Protein AF-A0A7J7HV18-F1 (afdb_monomer)

Foldseek 3Di:
DDDDDDDDDDDDDDDDDDDDDDDDDPDPPVPPDDPVNCVVCPPDDQLRNLLVVVVVVCVVQDPDPLQALLQLLLVCLDLVNLVSLPSNLVVLVVDPPLLVVLLVCLQVLVSNSNLSSCQRPVVSNQFWDDDPDPPPPDPRDTHGSLVVLVVVLVVLVVVVVVCVVPPDPVVVVVSVVSNSSSVSSNVSNLCCVQLVVVSNVSSVPPDPPDDSVVSSVSSVVSSVVSPDDDDDSNNDPPPPDDDDD

Secondary structure (DSSP, 8-state):
---------------PPP----------TT----HHHHHHHTT--HHHHHHHHHHHHHHTT-S-TTS-HHHHHHHHTSHHHHHHHHHHHHHHHT-S-HHHHHHHHHHHT-HHHHHHHHHHSHHHHTSPEE---SS-SS--SEE-HHHHHHHHHHHHHHHHHHHTTS--HHHHHHHHHHHHHHHHHHHHHHHHHHHHHHHHHHHHSPPTT--HHHHHHHHHHHHHHTT--PPTTTT----------

Mean predicted aligned error: 13.4 Å

Radius of gyration: 25.62 Å; Cα contacts (8 Å, |Δi|>4): 160; chains: 1; bounding box: 62×95×57 Å

Sequence (245 aa):
MVALDDDESLISFMTSPPFTDGTAYGARTDITWDYHVYKAYKGLLPLELALAIMRTSLYMHFSSPEQSAFNLIVTLCDPDRSVELAIPKLLAWFSMDIEELAYHYAMEGKLIELVMLLIVAREDVLVPITFHGKDGAGLNGSTTIHECLKNQFVSLINEEISFMGEVKHGKFSQFHKKRKVMRLAMLLIEVFERAGNSIEEYLELQQLDVRRKQVEKDIALRLVEAGFNLKAGDLDFSSRDCIGM

Structure (mmCIF, N/CA/C/O backbone):
data_AF-A0A7J7HV18-F1
#
_entry.id   AF-A0A7J7HV18-F1
#
loop_
_atom_site.group_PDB
_atom_site.id
_atom_site.type_symbol
_atom_site.label_atom_id
_atom_site.label_alt_id
_atom_site.label_comp_id
_atom_site.label_asym_id
_atom_site.label_entity_id
_atom_site.label_seq_id
_atom_site.pdbx_PDB_ins_code
_atom_site.Cartn_x
_atom_site.Cartn_y
_atom_site.Cartn_z
_atom_site.occupancy
_atom_site.B_iso_or_equiv
_atom_site.auth_seq_id
_atom_site.auth_comp_id
_atom_site.auth_asym_id
_atom_site.auth_atom_id
_atom_site.pdbx_PDB_model_num
ATOM 1 N N . MET A 1 1 ? 4.641 80.522 31.709 1.00 35.75 1 MET A N 1
ATOM 2 C CA . MET A 1 1 ? 4.824 79.929 30.372 1.00 35.75 1 MET A CA 1
ATOM 3 C C . MET A 1 1 ? 5.553 78.611 30.590 1.00 35.75 1 MET A C 1
ATOM 5 O O . MET A 1 1 ? 6.694 78.669 31.012 1.00 35.75 1 MET A O 1
ATOM 9 N N . VAL A 1 2 ? 4.792 77.507 30.488 1.00 35.16 2 VAL A N 1
ATOM 10 C CA . VAL A 1 2 ? 5.154 76.087 30.227 1.00 35.16 2 VAL A CA 1
ATOM 11 C C . VAL A 1 2 ? 6.472 75.593 30.859 1.00 35.16 2 VAL A C 1
ATOM 13 O O . VAL A 1 2 ? 7.539 75.971 30.400 1.00 35.16 2 VAL A O 1
ATOM 16 N N . ALA A 1 3 ? 6.459 74.965 32.040 1.00 30.69 3 ALA A N 1
ATOM 17 C CA . ALA A 1 3 ? 6.102 73.568 32.376 1.00 30.69 3 ALA A CA 1
ATOM 18 C C . ALA A 1 3 ? 7.185 72.538 31.980 1.00 30.69 3 ALA A C 1
ATOM 20 O O . ALA A 1 3 ? 7.619 72.491 30.834 1.00 30.69 3 ALA A O 1
ATOM 21 N N . LEU A 1 4 ? 7.609 71.789 33.002 1.00 35.00 4 LEU A N 1
ATOM 22 C CA . LEU A 1 4 ? 8.669 70.781 33.071 1.00 35.00 4 LEU A CA 1
ATOM 23 C C . LEU A 1 4 ? 8.208 69.395 32.583 1.00 35.00 4 LEU A C 1
ATOM 25 O O . LEU A 1 4 ? 7.024 69.084 32.698 1.00 35.00 4 LEU A O 1
ATOM 29 N N . ASP A 1 5 ? 9.218 68.614 32.187 1.00 36.12 5 ASP A N 1
ATOM 30 C CA . ASP A 1 5 ? 9.411 67.159 32.330 1.00 36.12 5 ASP A CA 1
ATOM 31 C C . ASP A 1 5 ? 8.619 66.116 31.509 1.00 36.12 5 ASP A C 1
ATOM 33 O O . ASP A 1 5 ? 7.413 66.218 31.290 1.00 36.12 5 ASP A O 1
ATOM 37 N N . ASP A 1 6 ? 9.411 65.081 31.163 1.00 39.06 6 ASP A N 1
ATOM 38 C CA . ASP A 1 6 ? 9.109 63.666 30.870 1.00 39.06 6 ASP A CA 1
ATOM 39 C C . ASP A 1 6 ? 8.436 63.315 29.522 1.00 39.06 6 ASP A C 1
ATOM 41 O O . ASP A 1 6 ? 7.498 63.967 29.081 1.00 39.06 6 ASP A O 1
ATOM 45 N N . ASP A 1 7 ? 8.777 62.253 28.784 1.00 38.09 7 ASP A N 1
ATOM 46 C CA . ASP A 1 7 ? 9.874 61.272 28.772 1.00 38.09 7 ASP A CA 1
ATOM 47 C C . ASP A 1 7 ? 9.705 60.439 27.467 1.00 38.09 7 ASP A C 1
ATOM 49 O O . ASP A 1 7 ? 8.642 60.458 26.844 1.00 38.09 7 ASP A O 1
ATOM 53 N N . GLU A 1 8 ? 10.747 59.693 27.095 1.00 34.03 8 GLU A N 1
ATOM 54 C CA . GLU A 1 8 ? 10.784 58.526 26.192 1.00 34.03 8 GLU A CA 1
ATOM 55 C C . GLU A 1 8 ? 10.398 58.641 24.696 1.00 34.03 8 GLU A C 1
ATOM 57 O O . GLU A 1 8 ? 9.241 58.769 24.303 1.00 34.03 8 GLU A O 1
ATOM 62 N N . SER A 1 9 ? 11.380 58.371 23.818 1.00 35.94 9 SER A N 1
ATOM 63 C CA . SER A 1 9 ? 11.392 57.128 23.009 1.00 35.94 9 SER A CA 1
ATOM 64 C C . SER A 1 9 ? 12.451 57.148 21.881 1.00 35.94 9 SER A C 1
ATOM 66 O O . SER A 1 9 ? 12.238 57.704 20.806 1.00 35.94 9 SER A O 1
ATOM 68 N N . LEU A 1 10 ? 13.542 56.407 22.122 1.00 37.81 10 LEU A N 1
ATOM 69 C CA . LEU A 1 10 ? 14.232 55.494 21.184 1.00 37.81 10 LEU A CA 1
ATOM 70 C C . LEU A 1 10 ? 15.001 56.056 19.959 1.00 37.81 10 LEU A C 1
ATOM 72 O O . LEU A 1 10 ? 14.585 55.975 18.806 1.00 37.81 10 LEU A O 1
ATOM 76 N N . ILE A 1 11 ? 16.219 56.523 20.258 1.00 37.25 11 ILE A N 1
ATOM 77 C CA . ILE A 1 11 ? 17.544 56.097 19.726 1.00 37.25 11 ILE A CA 1
ATOM 78 C C . ILE A 1 11 ? 17.476 54.988 18.638 1.00 37.25 11 ILE A C 1
ATOM 80 O O . ILE A 1 11 ? 17.031 53.880 18.908 1.00 37.25 11 ILE A O 1
ATOM 84 N N . SER A 1 12 ? 17.773 55.274 17.363 1.00 30.75 12 SER A N 1
ATOM 85 C CA . SER A 1 12 ? 19.087 55.327 16.669 1.00 30.75 12 SER A CA 1
ATOM 86 C C . SER A 1 12 ? 19.633 53.994 16.105 1.00 30.75 12 SER A C 1
ATOM 88 O O . SER A 1 12 ? 20.077 53.125 16.844 1.00 30.75 12 SER A O 1
ATOM 90 N N . PHE A 1 13 ? 19.651 53.938 14.766 1.00 31.77 13 PHE A N 1
ATOM 91 C CA . PHE A 1 13 ? 20.724 53.520 13.843 1.00 31.77 13 PHE A CA 1
ATOM 92 C C . PHE A 1 13 ? 21.641 52.305 14.128 1.00 31.77 13 PHE A C 1
ATOM 94 O O . PHE A 1 13 ? 22.427 52.285 15.064 1.00 31.77 13 PHE A O 1
ATOM 101 N N . MET A 1 14 ? 21.670 51.440 13.098 1.00 37.28 14 MET A N 1
ATOM 102 C CA . MET A 1 14 ? 22.799 50.673 12.536 1.00 37.28 14 MET A CA 1
ATOM 103 C C . MET A 1 14 ? 23.474 49.588 13.380 1.00 37.28 14 MET A C 1
ATOM 105 O O . MET A 1 14 ? 24.162 49.859 14.351 1.00 37.28 14 MET A O 1
ATOM 109 N N . THR A 1 15 ? 23.466 48.365 12.845 1.00 30.72 15 THR A N 1
ATOM 110 C CA . THR A 1 15 ? 24.707 47.629 12.534 1.00 30.72 15 THR A CA 1
ATOM 111 C C . THR A 1 15 ? 24.394 46.455 11.601 1.00 30.72 15 THR A C 1
ATOM 113 O O . THR A 1 15 ? 23.748 45.482 11.974 1.00 30.72 15 THR A O 1
ATOM 116 N N . SER A 1 16 ? 24.847 46.561 10.353 1.00 35.47 16 SER A N 1
ATOM 117 C CA . SER A 1 16 ? 24.974 45.431 9.428 1.00 35.47 16 SER A CA 1
ATOM 118 C C . SER A 1 16 ? 26.175 44.575 9.850 1.00 35.47 16 SER A C 1
ATOM 120 O O . SER A 1 16 ? 27.210 45.159 10.183 1.00 35.47 16 SER A O 1
ATOM 122 N N . PRO A 1 17 ? 26.123 43.233 9.795 1.00 36.19 17 PRO A N 1
ATOM 123 C CA . PRO A 1 17 ? 27.326 42.424 9.939 1.00 36.19 17 PRO A CA 1
ATOM 124 C C . PRO A 1 17 ? 28.059 42.276 8.588 1.00 36.19 17 PRO A C 1
ATOM 126 O O . PRO A 1 17 ? 27.413 42.262 7.535 1.00 36.19 17 PRO A O 1
ATOM 129 N N . PRO A 1 18 ? 29.401 42.165 8.590 1.00 37.56 18 PRO A N 1
ATOM 130 C CA . PRO A 1 18 ? 30.193 42.006 7.377 1.00 37.56 18 PRO A CA 1
ATOM 131 C C . PRO A 1 18 ? 30.185 40.540 6.920 1.00 37.56 18 PRO A C 1
ATOM 133 O O . PRO A 1 18 ? 30.520 39.643 7.690 1.00 37.56 18 PRO A O 1
ATOM 136 N N . PHE A 1 19 ? 29.829 40.295 5.658 1.00 38.34 19 PHE A N 1
ATOM 137 C CA . PHE A 1 19 ? 30.041 39.001 5.006 1.00 38.34 19 PHE A CA 1
ATOM 138 C C . PHE A 1 19 ? 31.455 38.964 4.419 1.00 38.34 19 PHE A C 1
ATOM 140 O O . PHE A 1 19 ? 31.775 39.716 3.499 1.00 38.34 19 PHE A O 1
ATOM 147 N N . THR A 1 20 ? 32.305 38.103 4.975 1.00 38.75 20 THR A N 1
ATOM 148 C CA . THR A 1 20 ? 33.599 37.729 4.399 1.00 38.75 20 THR A CA 1
ATOM 149 C C . THR A 1 20 ? 33.422 36.632 3.353 1.00 38.75 20 THR A C 1
ATOM 151 O O . THR A 1 20 ? 32.690 35.667 3.563 1.00 38.75 20 THR A O 1
ATOM 154 N N . ASP A 1 21 ? 34.127 36.827 2.245 1.00 42.84 21 ASP A N 1
ATOM 155 C CA . ASP A 1 21 ? 34.264 35.981 1.061 1.00 42.84 21 ASP A CA 1
ATOM 156 C C . ASP A 1 21 ? 34.839 34.580 1.374 1.00 42.84 21 ASP A C 1
ATOM 158 O O . ASP A 1 21 ? 35.644 34.429 2.297 1.00 42.84 21 ASP A O 1
ATOM 162 N N . GLY A 1 22 ? 34.437 33.556 0.609 1.00 32.12 22 GLY A N 1
ATOM 163 C CA . GLY A 1 22 ? 34.841 32.163 0.850 1.00 32.12 22 GLY A CA 1
ATOM 164 C C . GLY A 1 22 ? 34.128 31.093 0.010 1.00 32.12 22 GLY A C 1
ATOM 165 O O . GLY A 1 22 ? 33.435 30.244 0.551 1.00 32.12 22 GLY A O 1
ATOM 166 N N . THR A 1 23 ? 34.314 31.154 -1.310 1.00 42.84 23 THR A N 1
ATOM 167 C CA . THR A 1 23 ? 34.272 30.065 -2.318 1.00 42.84 23 THR A CA 1
ATOM 168 C C . THR A 1 23 ? 33.179 28.974 -2.306 1.00 42.84 23 THR A C 1
ATOM 170 O O . THR A 1 23 ? 33.176 28.057 -1.494 1.00 42.84 23 THR A O 1
ATOM 173 N N . ALA A 1 24 ? 32.455 28.974 -3.436 1.00 45.59 24 ALA A N 1
ATOM 17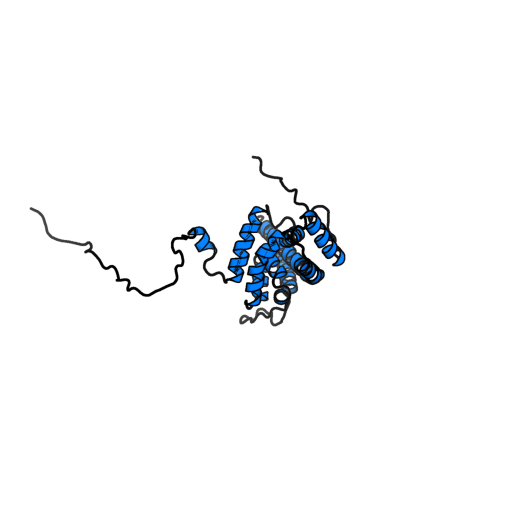4 C CA . ALA A 1 24 ? 32.133 27.825 -4.293 1.00 45.59 24 ALA A CA 1
ATOM 175 C C . ALA A 1 24 ? 31.108 26.795 -3.796 1.00 45.59 24 ALA A C 1
ATOM 177 O O . ALA A 1 24 ? 31.495 25.747 -3.318 1.00 45.59 24 ALA A O 1
ATOM 178 N N . TYR A 1 25 ? 29.821 27.045 -4.064 1.00 42.94 25 TYR A N 1
ATOM 179 C CA . TYR A 1 25 ? 28.949 26.180 -4.880 1.00 42.94 25 TYR A CA 1
ATOM 180 C C . TYR A 1 25 ? 27.779 27.044 -5.366 1.00 42.94 25 TYR A C 1
ATOM 182 O O . TYR A 1 25 ? 27.049 27.623 -4.566 1.00 42.94 25 TYR A O 1
ATOM 190 N N . GLY A 1 26 ? 27.627 27.182 -6.684 1.00 46.84 26 GLY A N 1
ATOM 191 C CA . GLY A 1 26 ? 26.539 27.935 -7.307 1.00 46.84 26 GLY A CA 1
ATOM 192 C C . GLY A 1 26 ? 25.202 27.212 -7.167 1.00 46.84 26 GLY A C 1
ATOM 193 O O . GLY A 1 26 ? 24.684 26.686 -8.146 1.00 46.84 26 GLY A O 1
ATOM 194 N N . ALA A 1 27 ? 24.646 27.166 -5.959 1.00 52.91 27 ALA A N 1
ATOM 195 C CA . ALA A 1 27 ? 23.237 26.875 -5.770 1.00 52.91 27 ALA A CA 1
ATOM 196 C C . ALA A 1 27 ? 22.467 28.180 -5.980 1.00 52.91 27 ALA A C 1
ATOM 198 O O . ALA A 1 27 ? 22.702 29.178 -5.299 1.00 52.91 27 ALA A O 1
ATOM 199 N N . ARG A 1 28 ? 21.564 28.175 -6.956 1.00 45.81 28 ARG A N 1
ATOM 200 C CA . ARG A 1 28 ? 20.592 29.243 -7.167 1.00 45.81 28 ARG A CA 1
ATOM 201 C C . ARG A 1 28 ? 19.749 29.410 -5.898 1.00 45.81 28 ARG A C 1
ATOM 203 O O . ARG A 1 28 ? 18.877 28.596 -5.613 1.00 45.81 28 ARG A O 1
ATOM 210 N N . THR A 1 29 ? 20.038 30.443 -5.111 1.00 50.59 29 THR A N 1
ATOM 211 C CA . THR A 1 29 ? 19.258 30.825 -3.922 1.00 50.59 29 THR A CA 1
ATOM 212 C C . THR A 1 29 ? 18.041 31.688 -4.278 1.00 50.59 29 THR A C 1
ATOM 214 O O . THR A 1 29 ? 17.302 32.100 -3.390 1.00 50.59 29 THR A O 1
ATOM 217 N N . ASP A 1 30 ? 17.805 31.938 -5.572 1.00 53.00 30 ASP A N 1
ATOM 218 C CA . ASP A 1 30 ? 16.655 32.672 -6.114 1.00 53.00 30 ASP A CA 1
ATOM 219 C C . ASP A 1 30 ? 15.381 31.813 -6.222 1.00 53.00 30 ASP A C 1
ATOM 221 O O . ASP A 1 30 ? 14.316 32.335 -6.549 1.00 53.00 30 ASP A O 1
ATOM 225 N N . ILE A 1 31 ? 15.451 30.514 -5.907 1.00 54.06 31 ILE A N 1
ATOM 226 C CA . ILE A 1 31 ? 14.270 29.650 -5.820 1.00 54.06 31 ILE A CA 1
ATOM 227 C C . ILE A 1 31 ? 13.598 29.884 -4.465 1.00 54.06 31 ILE A C 1
ATOM 229 O O . ILE A 1 31 ? 13.785 29.141 -3.500 1.00 54.06 31 ILE A O 1
ATOM 233 N N . THR A 1 32 ? 12.792 30.937 -4.385 1.00 46.97 32 THR A N 1
ATOM 234 C CA . THR A 1 32 ? 11.813 31.077 -3.311 1.00 46.97 32 THR A CA 1
ATOM 235 C C . THR A 1 32 ? 10.757 29.995 -3.499 1.00 46.97 32 THR A C 1
ATOM 237 O O . THR A 1 32 ? 9.842 30.144 -4.309 1.00 46.97 32 THR A O 1
ATOM 240 N N . TRP A 1 33 ? 10.889 28.887 -2.768 1.00 53.59 33 TRP A N 1
ATOM 241 C CA . TRP A 1 33 ? 9.754 28.005 -2.525 1.00 53.59 33 TRP A CA 1
ATOM 242 C C . TRP A 1 33 ? 8.627 28.855 -1.949 1.00 53.59 33 TRP A C 1
ATOM 244 O O . TRP A 1 33 ? 8.858 29.634 -1.020 1.00 53.59 33 TRP A O 1
ATOM 254 N N . ASP A 1 34 ? 7.425 28.725 -2.510 1.00 65.25 34 ASP A N 1
ATOM 255 C CA . ASP A 1 34 ? 6.232 29.317 -1.918 1.00 65.25 34 ASP A CA 1
ATOM 256 C C . AS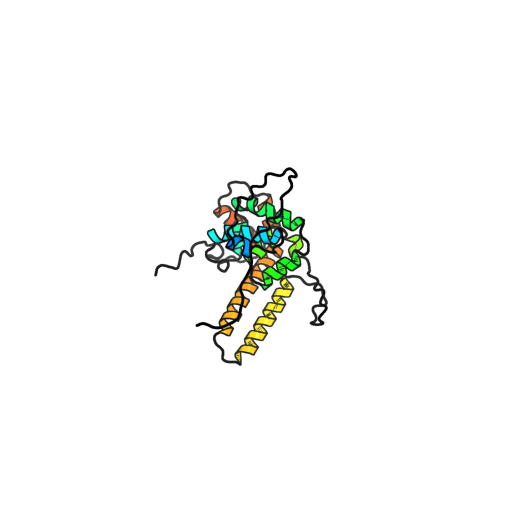P A 1 34 ? 6.225 28.975 -0.417 1.00 65.25 34 ASP A C 1
ATOM 258 O O . ASP A 1 34 ? 6.395 27.817 -0.022 1.00 65.25 34 ASP A O 1
ATOM 262 N N . TYR A 1 35 ? 6.092 29.996 0.429 1.00 56.44 35 TYR A N 1
ATOM 263 C CA . TYR A 1 35 ? 6.097 29.861 1.882 1.00 56.44 35 TYR A CA 1
ATOM 264 C C . TYR A 1 35 ? 5.084 28.808 2.367 1.00 56.44 35 TYR A C 1
ATOM 266 O O . TYR A 1 35 ? 5.337 28.103 3.349 1.00 56.44 35 TYR A O 1
ATOM 274 N N . HIS A 1 36 ? 3.966 28.644 1.653 1.00 57.25 36 HIS A N 1
ATOM 275 C CA . HIS A 1 36 ? 2.969 27.610 1.926 1.00 57.25 36 HIS A CA 1
ATOM 276 C C . HIS A 1 36 ? 3.491 26.197 1.646 1.00 57.25 36 HIS A C 1
ATOM 278 O O . HIS A 1 36 ? 3.236 25.284 2.434 1.00 57.25 36 HIS A O 1
ATOM 284 N N . VAL A 1 37 ? 4.276 26.029 0.582 1.00 60.88 37 VAL A N 1
ATOM 285 C CA . VAL A 1 37 ? 4.918 24.762 0.210 1.00 60.88 37 VAL A CA 1
ATOM 286 C C . VAL A 1 37 ? 6.036 24.425 1.200 1.00 60.88 37 VAL A C 1
ATOM 288 O O . VAL A 1 37 ? 6.094 23.310 1.711 1.00 60.88 37 VAL A O 1
ATOM 291 N N . TYR A 1 38 ? 6.857 25.407 1.579 1.00 59.47 38 TYR A N 1
ATOM 292 C CA . TYR A 1 38 ? 7.898 25.228 2.596 1.00 59.47 38 TYR A CA 1
ATOM 293 C C . TYR A 1 38 ? 7.321 24.832 3.966 1.00 59.47 38 TYR A C 1
ATOM 295 O O . TYR A 1 38 ? 7.841 23.933 4.627 1.00 59.47 38 TYR A O 1
ATOM 303 N N . LYS A 1 39 ? 6.214 25.454 4.397 1.00 66.44 39 LYS A N 1
ATOM 304 C CA . LYS A 1 39 ? 5.559 25.111 5.669 1.00 66.44 39 LYS A CA 1
ATOM 305 C C . LYS A 1 39 ? 4.985 23.690 5.670 1.00 66.44 39 LYS A C 1
ATOM 307 O O . LYS A 1 39 ? 5.033 23.042 6.709 1.00 66.44 39 LYS A O 1
ATOM 312 N N . ALA A 1 40 ? 4.462 23.215 4.538 1.00 65.88 40 ALA A N 1
ATOM 313 C CA . ALA A 1 40 ? 3.870 21.881 4.418 1.00 65.88 40 ALA A CA 1
ATOM 314 C C . ALA A 1 40 ? 4.899 20.738 4.517 1.00 65.88 40 ALA A C 1
ATOM 316 O O . ALA A 1 40 ? 4.529 19.622 4.872 1.00 65.88 40 ALA A O 1
ATOM 317 N N . TYR A 1 41 ? 6.172 21.023 4.231 1.00 74.56 41 TYR A N 1
ATOM 318 C CA . TYR A 1 41 ? 7.244 20.025 4.160 1.00 74.56 41 TYR A CA 1
ATOM 319 C C . TYR A 1 41 ? 8.314 20.167 5.249 1.00 74.56 41 TYR A C 1
ATOM 321 O O . TYR A 1 41 ? 9.233 19.352 5.338 1.00 74.56 41 TYR A O 1
ATOM 329 N N . LYS A 1 42 ? 8.212 21.193 6.100 1.00 75.00 42 LYS A N 1
ATOM 330 C CA . LYS A 1 42 ? 9.171 21.429 7.179 1.00 75.00 42 LYS A CA 1
ATOM 331 C C . LYS A 1 42 ? 9.142 20.281 8.196 1.00 75.00 42 LYS A C 1
ATOM 333 O O . LYS A 1 42 ? 8.121 20.054 8.836 1.00 75.00 42 LYS A O 1
ATOM 338 N N . GLY A 1 43 ? 10.297 19.650 8.410 1.00 79.00 43 GLY A N 1
ATOM 339 C CA . GLY A 1 43 ? 10.490 18.606 9.423 1.00 79.00 43 GLY A CA 1
ATOM 340 C C . GLY A 1 43 ? 10.242 17.176 8.939 1.00 79.00 43 GLY A C 1
ATOM 341 O O . GLY A 1 43 ? 10.434 16.263 9.731 1.00 79.00 43 GLY A O 1
ATOM 342 N N . LEU A 1 44 ? 9.860 16.983 7.671 1.00 84.69 44 LEU A N 1
ATOM 343 C CA . LEU A 1 44 ? 9.758 15.653 7.071 1.00 84.69 44 LEU A CA 1
ATOM 344 C C . LEU A 1 44 ? 11.143 15.070 6.791 1.00 84.69 44 LEU A C 1
ATOM 346 O O . LEU A 1 44 ? 12.043 15.781 6.326 1.00 84.69 44 LEU A O 1
ATOM 350 N N . LEU A 1 45 ? 11.292 13.766 7.013 1.00 89.88 45 LEU A N 1
ATOM 351 C CA . LEU A 1 45 ? 12.455 13.024 6.543 1.00 89.88 45 LEU A CA 1
ATOM 352 C C . LEU A 1 45 ? 12.461 12.947 5.004 1.00 89.88 45 LEU A C 1
ATOM 354 O O . LEU A 1 45 ? 11.412 13.099 4.371 1.00 89.88 45 LEU A O 1
ATOM 358 N N . PRO A 1 46 ? 13.623 12.688 4.371 1.00 91.81 46 PRO A N 1
ATOM 359 C CA . PRO A 1 46 ? 13.727 12.633 2.913 1.00 91.81 46 PRO A CA 1
ATOM 360 C C . PRO A 1 46 ? 12.698 11.708 2.248 1.00 91.81 46 PRO A C 1
ATOM 362 O O . PRO A 1 46 ? 12.098 12.090 1.243 1.00 91.81 46 PRO A O 1
ATOM 365 N N . LEU A 1 47 ? 12.455 10.525 2.824 1.00 94.25 47 LEU A N 1
ATOM 366 C CA . LEU A 1 47 ? 11.460 9.581 2.316 1.00 94.25 47 LEU A CA 1
ATOM 367 C C . LEU A 1 47 ? 10.039 10.149 2.403 1.00 94.25 47 LEU A C 1
ATOM 369 O O . LEU A 1 47 ? 9.325 10.173 1.404 1.00 94.25 47 LEU A O 1
ATOM 373 N N . GLU A 1 48 ? 9.640 10.663 3.567 1.00 93.06 48 GLU A N 1
ATOM 374 C CA . GLU A 1 48 ? 8.315 11.259 3.767 1.00 93.06 48 GLU A CA 1
ATOM 375 C C . GLU A 1 48 ? 8.074 12.445 2.825 1.00 93.06 48 GLU A C 1
ATOM 377 O O . GLU A 1 48 ? 6.980 12.607 2.283 1.00 93.06 48 GLU A O 1
ATOM 382 N N . LEU A 1 49 ? 9.110 13.256 2.584 1.00 91.12 49 LEU A N 1
ATOM 383 C CA . LEU A 1 49 ? 9.069 14.350 1.620 1.00 91.12 49 LEU A CA 1
ATOM 384 C C . LEU A 1 49 ? 8.835 13.833 0.196 1.00 91.12 49 LEU A C 1
ATOM 386 O O . LEU A 1 49 ? 7.970 14.356 -0.506 1.00 91.12 49 LEU A O 1
ATOM 390 N N . ALA A 1 50 ? 9.573 12.805 -0.229 1.00 92.50 50 ALA A N 1
ATOM 391 C CA . ALA A 1 50 ? 9.414 12.214 -1.555 1.00 92.50 50 ALA A CA 1
ATOM 392 C C . ALA A 1 50 ? 8.002 11.640 -1.754 1.00 92.50 50 ALA A C 1
ATOM 394 O O . ALA A 1 50 ? 7.362 11.913 -2.772 1.00 92.50 50 ALA A O 1
ATOM 395 N N . LEU A 1 51 ? 7.477 10.930 -0.751 1.00 92.81 51 LEU A N 1
ATOM 396 C CA . LEU A 1 51 ? 6.106 10.418 -0.749 1.00 92.81 51 LEU A CA 1
ATOM 397 C C . LEU A 1 51 ? 5.079 11.557 -0.813 1.00 92.81 51 LEU A C 1
ATOM 399 O O . LEU A 1 51 ? 4.120 11.488 -1.580 1.00 92.81 51 LEU A O 1
ATOM 403 N N . ALA A 1 52 ? 5.280 12.642 -0.064 1.00 89.88 52 ALA A N 1
ATOM 404 C CA . ALA A 1 52 ? 4.359 13.776 -0.058 1.00 89.88 52 ALA A CA 1
ATOM 405 C C . ALA A 1 52 ? 4.351 14.554 -1.391 1.00 89.88 52 ALA A C 1
ATOM 407 O O . ALA A 1 52 ? 3.287 15.000 -1.843 1.00 89.88 52 ALA A O 1
ATOM 408 N N . ILE A 1 53 ? 5.508 14.681 -2.050 1.00 87.31 53 ILE A N 1
ATOM 409 C CA . ILE A 1 53 ? 5.625 15.260 -3.397 1.00 87.31 53 ILE A CA 1
ATOM 410 C C . ILE A 1 53 ? 4.902 14.372 -4.414 1.00 87.31 53 ILE A C 1
ATOM 412 O O . ILE A 1 53 ? 4.062 14.870 -5.165 1.00 87.31 53 ILE A O 1
ATOM 416 N N . MET A 1 54 ? 5.155 13.061 -4.396 1.00 87.38 54 MET A N 1
ATOM 417 C CA . MET A 1 54 ? 4.498 12.109 -5.295 1.00 87.38 54 MET A CA 1
ATOM 418 C C . MET A 1 54 ? 2.981 12.083 -5.090 1.00 87.38 54 MET A C 1
ATOM 420 O O . MET A 1 54 ? 2.210 12.153 -6.040 1.00 87.38 54 MET A O 1
ATOM 424 N N . ARG A 1 55 ? 2.506 12.094 -3.846 1.00 87.19 55 ARG A N 1
ATOM 425 C CA . ARG A 1 55 ? 1.073 12.223 -3.558 1.00 87.19 55 ARG A CA 1
ATOM 426 C C . ARG A 1 55 ? 0.457 13.448 -4.243 1.00 87.19 55 ARG A C 1
ATOM 428 O O . ARG A 1 55 ? -0.669 13.383 -4.726 1.00 87.19 55 ARG A O 1
ATOM 435 N N . THR A 1 56 ? 1.182 14.564 -4.298 1.00 83.06 56 THR A N 1
ATOM 436 C CA . THR A 1 56 ? 0.711 15.789 -4.960 1.00 83.06 56 THR A CA 1
ATOM 437 C C . THR A 1 56 ? 0.585 15.607 -6.476 1.00 83.06 56 THR A C 1
ATOM 439 O O . THR A 1 56 ? -0.382 16.104 -7.054 1.00 83.06 56 THR A O 1
ATOM 442 N N . SER A 1 57 ? 1.487 14.852 -7.118 1.00 79.94 57 SER A N 1
ATOM 443 C CA . SER A 1 57 ? 1.339 14.500 -8.540 1.00 79.94 57 SER A CA 1
ATOM 444 C C . SER A 1 57 ? 0.137 13.576 -8.773 1.00 79.94 57 SER A C 1
ATOM 446 O O . SER A 1 57 ? -0.583 13.741 -9.756 1.00 79.94 57 SER A O 1
ATOM 448 N N . LEU A 1 58 ? -0.152 12.671 -7.833 1.00 77.94 58 LEU A N 1
ATOM 449 C CA . LEU A 1 58 ? -1.297 11.759 -7.902 1.00 77.94 58 LEU A CA 1
ATOM 450 C C . LEU A 1 58 ? -2.641 12.473 -7.698 1.00 77.94 58 LEU A C 1
ATOM 452 O O . LEU A 1 58 ? -3.606 12.140 -8.384 1.00 77.94 58 LEU A O 1
ATOM 456 N N . TYR A 1 59 ? -2.729 13.487 -6.830 1.00 71.25 59 TYR A N 1
ATOM 457 C CA . TYR A 1 59 ? -3.973 14.249 -6.622 1.00 71.25 59 TYR A CA 1
ATOM 458 C C . TYR A 1 59 ? -4.510 14.913 -7.895 1.00 71.25 59 TYR A C 1
ATOM 460 O O . TYR A 1 59 ? -5.720 15.077 -8.024 1.00 71.25 59 TYR A O 1
ATOM 468 N N . MET A 1 60 ? -3.651 15.233 -8.867 1.00 62.72 60 MET A N 1
ATOM 469 C CA . MET A 1 60 ? -4.096 15.740 -10.173 1.00 62.72 60 MET A CA 1
ATOM 470 C C . MET A 1 60 ? -4.898 14.703 -10.978 1.00 62.72 60 MET A C 1
ATOM 472 O O . MET A 1 60 ? -5.620 15.064 -11.905 1.00 62.72 60 MET A O 1
ATOM 476 N N . HIS A 1 61 ? -4.797 13.421 -10.617 1.00 59.97 61 HIS A N 1
ATOM 477 C CA . HIS A 1 61 ? -5.442 12.298 -11.296 1.00 59.97 61 HIS A CA 1
ATOM 478 C C . HIS A 1 61 ? -6.497 11.574 -10.443 1.00 59.97 61 HIS A C 1
ATOM 480 O O . HIS A 1 61 ? -7.239 10.754 -10.983 1.00 59.97 61 HIS A O 1
ATOM 486 N N . PHE A 1 62 ? -6.609 11.880 -9.144 1.00 59.94 62 PHE A N 1
ATOM 487 C CA . PHE A 1 62 ? -7.576 11.263 -8.230 1.00 59.94 62 PHE A CA 1
ATOM 488 C C . PHE A 1 62 ? -8.613 12.271 -7.723 1.00 59.94 62 PHE A C 1
ATOM 490 O O . PHE A 1 62 ? -8.275 13.209 -7.009 1.00 59.94 62 PHE A O 1
ATOM 497 N N . SER A 1 63 ? -9.901 12.024 -7.996 1.00 49.88 63 SER A N 1
ATOM 498 C CA . SER A 1 63 ? -10.996 12.780 -7.364 1.00 49.88 63 SER A CA 1
ATOM 499 C C . SER A 1 63 ? -11.263 12.346 -5.915 1.00 49.88 63 SER A C 1
ATOM 501 O O . SER A 1 63 ? -11.742 13.155 -5.125 1.00 49.88 63 SER A O 1
ATOM 503 N N . SER A 1 64 ? -10.938 11.101 -5.533 1.00 57.50 64 SER A N 1
ATOM 504 C CA . SER A 1 64 ? -10.883 10.659 -4.130 1.00 57.50 64 SER A CA 1
ATOM 505 C C . SER A 1 64 ? -10.202 9.282 -3.988 1.00 57.50 64 SER A C 1
ATOM 507 O O . SER A 1 64 ? -10.608 8.340 -4.672 1.00 57.50 64 SER A O 1
ATOM 509 N N . PRO A 1 65 ? -9.229 9.105 -3.070 1.00 52.88 65 PRO A N 1
ATOM 510 C CA . PRO A 1 65 ? -8.613 7.802 -2.780 1.00 52.88 65 PRO A CA 1
ATOM 511 C C . PRO A 1 65 ? -9.581 6.802 -2.121 1.00 52.88 65 PRO A C 1
ATOM 513 O O . PRO A 1 65 ? -9.273 5.620 -2.002 1.00 52.88 65 PRO A O 1
ATOM 516 N N . GLU A 1 66 ? -10.773 7.244 -1.710 1.00 53.56 66 GLU A N 1
ATOM 517 C CA . GLU A 1 66 ? -11.789 6.383 -1.099 1.00 53.56 66 GLU A CA 1
ATOM 518 C C . GLU A 1 66 ? -12.606 5.556 -2.106 1.00 53.56 66 GLU A C 1
ATOM 520 O O . GLU A 1 66 ? -13.511 4.826 -1.688 1.00 53.56 66 GLU A O 1
ATOM 525 N N . GLN A 1 67 ? -12.357 5.722 -3.410 1.00 60.06 67 GLN A N 1
ATOM 526 C CA . GLN A 1 67 ? -13.159 5.106 -4.469 1.00 60.06 67 GLN A CA 1
ATOM 527 C C . GLN A 1 67 ? -12.767 3.645 -4.730 1.00 60.06 67 GLN A C 1
ATOM 529 O O . GLN A 1 67 ? -13.660 2.821 -4.894 1.00 60.06 67 GLN A O 1
ATOM 534 N N . SER A 1 68 ? -11.473 3.297 -4.697 1.00 73.69 68 SER A N 1
ATOM 535 C CA . SER A 1 68 ? -11.018 1.897 -4.731 1.00 73.69 68 SER A CA 1
ATOM 536 C C . SER A 1 68 ? -9.529 1.751 -4.389 1.00 73.69 68 SER A C 1
ATOM 538 O O . SER A 1 68 ? -8.676 2.388 -5.008 1.00 73.69 68 SER A O 1
ATOM 540 N N . ALA A 1 69 ? -9.210 0.852 -3.450 1.00 81.12 69 ALA A N 1
ATOM 541 C CA . ALA A 1 69 ? -7.833 0.454 -3.134 1.00 81.12 69 ALA A CA 1
ATOM 542 C C . ALA A 1 69 ? -7.117 -0.174 -4.346 1.00 81.12 69 ALA A C 1
ATOM 544 O O . ALA A 1 69 ? -5.931 0.061 -4.561 1.00 81.12 69 ALA A O 1
ATOM 545 N N . PHE A 1 70 ? -7.848 -0.922 -5.176 1.00 85.50 70 PHE A N 1
ATOM 546 C CA . PHE A 1 70 ? -7.295 -1.567 -6.367 1.00 85.50 70 PHE A CA 1
ATOM 547 C C . PHE A 1 70 ? -6.945 -0.555 -7.458 1.00 85.50 70 PHE A C 1
ATOM 549 O O . PHE A 1 70 ? -5.899 -0.668 -8.092 1.00 85.50 70 PHE A O 1
ATOM 556 N N . ASN A 1 71 ? -7.771 0.479 -7.630 1.00 84.31 71 ASN A N 1
ATOM 557 C CA . ASN A 1 71 ? -7.485 1.557 -8.575 1.00 84.31 71 ASN A CA 1
ATOM 558 C C . ASN A 1 71 ? -6.195 2.315 -8.213 1.00 84.31 71 ASN A C 1
ATOM 560 O O . ASN A 1 71 ? -5.392 2.680 -9.076 1.00 84.31 71 ASN A O 1
ATOM 564 N N . LEU A 1 72 ? -5.981 2.530 -6.916 1.00 86.38 72 LEU A N 1
ATOM 565 C CA . LEU A 1 72 ? -4.774 3.169 -6.421 1.00 86.38 72 LEU A CA 1
ATOM 566 C C . LEU A 1 72 ? -3.518 2.347 -6.764 1.00 86.38 72 LEU A C 1
ATOM 568 O O . LEU A 1 72 ? -2.545 2.913 -7.258 1.00 86.38 72 LEU A O 1
ATOM 572 N N . ILE A 1 73 ? -3.576 1.022 -6.598 1.00 90.94 73 ILE A N 1
ATOM 573 C CA . ILE A 1 73 ? -2.495 0.106 -6.996 1.00 90.94 73 ILE A CA 1
ATOM 574 C C . ILE A 1 73 ? -2.247 0.190 -8.505 1.00 90.94 73 ILE A C 1
ATOM 576 O O . ILE A 1 73 ? -1.126 0.456 -8.922 1.00 90.94 73 ILE A O 1
ATOM 580 N N . VAL A 1 74 ? -3.292 0.046 -9.328 1.00 89.50 74 VAL A N 1
ATOM 581 C CA . VAL A 1 74 ? -3.174 0.121 -10.796 1.00 89.50 74 VAL A CA 1
ATOM 582 C C . VAL A 1 74 ? -2.520 1.422 -11.250 1.00 89.50 74 VAL A C 1
ATOM 584 O O . VAL A 1 74 ? -1.676 1.407 -12.139 1.00 89.50 74 VAL A O 1
ATOM 587 N N . THR A 1 75 ? -2.896 2.548 -10.643 1.00 87.62 75 THR A N 1
ATOM 588 C CA . THR A 1 75 ? -2.345 3.857 -11.010 1.00 87.62 75 THR A CA 1
ATOM 589 C C . THR A 1 75 ? -0.863 3.972 -10.679 1.00 87.62 75 THR A C 1
ATOM 591 O O . THR A 1 75 ? -0.122 4.576 -11.447 1.00 87.62 75 THR A O 1
ATOM 594 N N . LEU A 1 76 ? -0.422 3.406 -9.556 1.00 89.19 76 LEU A N 1
ATOM 595 C CA . LEU A 1 76 ? 0.994 3.390 -9.185 1.00 89.19 76 LEU A CA 1
ATOM 596 C C . LEU A 1 76 ? 1.802 2.389 -10.017 1.00 89.19 76 LEU A C 1
ATOM 598 O O . LEU A 1 76 ? 2.999 2.579 -10.196 1.00 89.19 76 LEU A O 1
ATOM 602 N N . CYS A 1 77 ? 1.143 1.372 -10.570 1.00 89.69 77 CYS A N 1
ATOM 603 C CA . CYS A 1 77 ? 1.724 0.423 -11.515 1.00 89.69 77 CYS A CA 1
ATOM 604 C C . CYS A 1 77 ? 1.721 0.911 -12.975 1.00 89.69 77 CYS A C 1
ATOM 606 O O . CYS A 1 77 ? 2.032 0.136 -13.879 1.00 89.69 77 CYS A O 1
ATOM 608 N N . ASP A 1 78 ? 1.349 2.162 -13.241 1.00 86.19 78 ASP A N 1
ATOM 609 C CA . ASP A 1 78 ? 1.430 2.761 -14.575 1.00 86.19 78 ASP A CA 1
ATOM 610 C C . ASP A 1 78 ? 2.915 2.997 -14.952 1.00 86.19 78 ASP A C 1
ATOM 612 O O . ASP A 1 78 ? 3.658 3.518 -14.113 1.00 86.19 78 ASP A O 1
ATOM 616 N N . PRO A 1 79 ? 3.384 2.629 -16.167 1.00 81.56 79 PRO A N 1
ATOM 617 C CA . PRO A 1 79 ? 4.790 2.783 -16.554 1.00 81.56 79 PRO A CA 1
ATOM 618 C C . PRO A 1 79 ? 5.337 4.195 -16.352 1.00 81.56 79 PRO A C 1
ATOM 620 O O . PRO A 1 79 ? 6.491 4.350 -15.949 1.00 81.56 79 PRO A O 1
ATOM 623 N N . ASP A 1 80 ? 4.507 5.221 -16.557 1.00 80.88 80 ASP A N 1
ATOM 624 C CA . ASP A 1 80 ? 4.896 6.622 -16.366 1.00 80.88 80 ASP A CA 1
ATOM 625 C C . ASP A 1 80 ? 5.280 6.924 -14.904 1.00 80.88 80 ASP A C 1
ATOM 627 O O . ASP A 1 80 ? 6.044 7.850 -14.629 1.00 80.88 80 ASP A O 1
ATOM 631 N N . ARG A 1 81 ? 4.795 6.119 -13.950 1.00 82.56 81 ARG A N 1
ATOM 632 C CA . ARG A 1 81 ? 5.076 6.248 -12.512 1.00 82.56 81 ARG A CA 1
ATOM 633 C C . ARG A 1 81 ? 6.295 5.465 -12.054 1.00 82.56 81 ARG A C 1
ATOM 635 O O . ARG A 1 81 ? 6.820 5.772 -10.988 1.00 82.56 81 ARG A O 1
ATOM 642 N N . SER A 1 82 ? 6.790 4.514 -12.846 1.00 80.12 82 SER A N 1
ATOM 643 C CA . SER A 1 82 ? 7.980 3.722 -12.495 1.00 80.12 82 SER A CA 1
ATOM 644 C C . SER A 1 82 ? 9.200 4.611 -12.208 1.00 80.12 82 SER A C 1
ATOM 646 O O . SER A 1 82 ? 9.894 4.427 -11.208 1.00 80.12 82 SER A O 1
ATOM 648 N N . VAL A 1 83 ? 9.407 5.647 -13.030 1.00 80.62 83 VAL A N 1
ATOM 649 C CA . VAL A 1 83 ? 10.481 6.637 -12.856 1.00 80.62 83 VAL A CA 1
ATOM 650 C C . VAL A 1 83 ? 10.253 7.483 -11.605 1.00 80.62 83 VAL A C 1
ATOM 652 O O . VAL A 1 83 ? 11.195 7.764 -10.866 1.00 80.62 83 VAL A O 1
ATOM 655 N N . GLU A 1 84 ? 9.005 7.868 -11.336 1.00 84.25 84 GLU A N 1
ATOM 656 C CA . GLU A 1 84 ? 8.662 8.650 -10.148 1.00 84.25 84 GLU A CA 1
ATOM 657 C C . GLU A 1 84 ? 8.879 7.837 -8.855 1.00 84.25 84 GLU A C 1
ATOM 659 O O . GLU A 1 84 ? 9.278 8.401 -7.837 1.00 84.25 84 GLU A O 1
ATOM 664 N N . LEU A 1 85 ? 8.668 6.513 -8.894 1.00 89.00 85 LEU A N 1
ATOM 665 C CA . LEU A 1 85 ? 8.850 5.600 -7.757 1.00 89.00 85 LEU A CA 1
ATOM 666 C C . LEU A 1 85 ? 10.323 5.290 -7.458 1.00 89.00 85 LEU A C 1
ATOM 668 O O . LEU A 1 85 ? 10.636 4.847 -6.352 1.00 89.00 85 LEU A O 1
ATOM 672 N N . ALA A 1 86 ? 11.240 5.565 -8.389 1.00 89.88 86 ALA A N 1
ATOM 673 C CA . ALA A 1 86 ? 12.663 5.282 -8.212 1.00 89.88 86 ALA A CA 1
ATOM 674 C C . ALA A 1 86 ? 13.277 6.051 -7.028 1.00 89.88 86 ALA A C 1
ATOM 676 O O . ALA A 1 86 ? 14.085 5.494 -6.284 1.00 89.88 86 ALA A O 1
ATOM 677 N N . ILE A 1 87 ? 12.879 7.314 -6.824 1.00 91.56 87 ILE A N 1
ATOM 678 C CA . ILE A 1 87 ? 13.390 8.137 -5.717 1.00 91.56 87 ILE A CA 1
ATOM 679 C C . ILE A 1 87 ? 12.874 7.621 -4.363 1.00 91.56 87 ILE A C 1
ATOM 681 O O . ILE A 1 87 ? 13.712 7.337 -3.506 1.00 91.56 87 ILE A O 1
ATOM 685 N N . PRO A 1 88 ? 11.554 7.440 -4.139 1.00 93.69 88 PRO A N 1
ATOM 686 C CA . PRO A 1 88 ? 11.059 6.810 -2.917 1.00 93.69 88 PRO A CA 1
ATOM 687 C C . PRO A 1 88 ? 11.660 5.424 -2.659 1.00 93.69 88 PRO A C 1
ATOM 689 O O . PRO A 1 88 ? 12.019 5.151 -1.520 1.00 93.69 88 PRO A O 1
ATOM 692 N N . LYS A 1 89 ? 11.844 4.583 -3.689 1.00 94.12 89 LYS A N 1
ATOM 693 C CA . LYS A 1 89 ? 12.480 3.259 -3.548 1.00 94.12 89 LYS A CA 1
ATOM 694 C C . LYS A 1 89 ? 13.916 3.359 -3.049 1.00 94.12 89 LYS A C 1
ATOM 696 O O . LYS A 1 89 ? 14.282 2.681 -2.094 1.00 94.12 89 LYS A O 1
ATOM 701 N N . LEU A 1 90 ? 14.714 4.252 -3.636 1.00 94.81 90 LEU A N 1
ATOM 702 C CA . LEU A 1 90 ? 16.081 4.494 -3.179 1.00 94.81 90 LEU A CA 1
ATOM 703 C C . LEU A 1 90 ? 16.112 5.009 -1.735 1.00 94.81 90 LEU A C 1
ATOM 705 O O . LEU A 1 90 ? 16.913 4.544 -0.934 1.00 94.81 90 LEU A O 1
ATOM 709 N N . LEU A 1 91 ? 15.252 5.971 -1.399 1.00 95.56 91 LEU A N 1
ATOM 710 C CA . LEU A 1 91 ? 15.213 6.563 -0.062 1.00 95.56 91 LEU A CA 1
ATOM 711 C C . LEU A 1 91 ? 14.733 5.573 0.998 1.00 95.56 91 LEU A C 1
ATOM 713 O O . LEU A 1 91 ? 15.265 5.587 2.106 1.00 95.56 91 LEU A O 1
ATOM 717 N N . ALA A 1 92 ? 13.769 4.715 0.666 1.00 94.69 92 ALA A N 1
ATOM 718 C CA . ALA A 1 92 ? 13.286 3.689 1.575 1.00 94.69 92 ALA A CA 1
ATOM 719 C C . ALA A 1 92 ? 14.394 2.695 1.932 1.00 94.69 92 ALA A C 1
ATOM 721 O O . ALA A 1 92 ? 14.570 2.394 3.105 1.00 94.69 92 ALA A O 1
ATOM 722 N N . TRP A 1 93 ? 15.230 2.320 0.960 1.00 93.12 93 TRP A N 1
ATOM 723 C CA . TRP A 1 93 ? 16.376 1.437 1.191 1.00 93.12 93 TRP A CA 1
ATOM 724 C C . TRP A 1 93 ? 17.399 1.992 2.205 1.00 93.12 93 TRP A C 1
ATOM 726 O O . TRP A 1 93 ? 18.094 1.230 2.871 1.00 93.12 93 TRP A O 1
ATOM 736 N N . PHE A 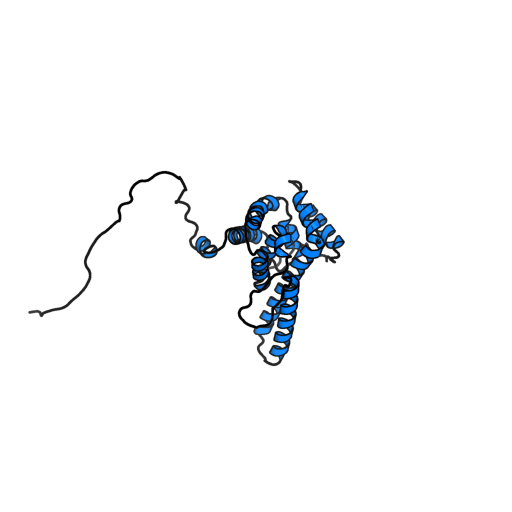1 94 ? 17.498 3.318 2.348 1.00 90.94 94 PHE A N 1
ATOM 737 C CA . PHE A 1 94 ? 18.391 3.969 3.321 1.00 90.94 94 PHE A CA 1
ATOM 738 C C . PHE A 1 94 ? 17.684 4.461 4.587 1.00 90.94 94 PHE A C 1
ATOM 740 O O . PHE A 1 94 ? 18.326 5.071 5.445 1.00 90.94 94 PHE A O 1
ATOM 747 N N . SER A 1 95 ? 16.377 4.249 4.699 1.00 91.50 95 SER A N 1
ATOM 748 C CA . SER A 1 95 ? 15.600 4.682 5.855 1.00 91.50 95 SER A CA 1
ATOM 749 C C . SER A 1 95 ? 15.541 3.570 6.899 1.00 91.50 95 SER A C 1
ATOM 751 O O . SER A 1 95 ? 15.569 2.389 6.570 1.00 91.50 95 SER A O 1
ATOM 753 N N . MET A 1 96 ? 15.473 3.962 8.168 1.00 88.44 96 MET A N 1
ATOM 754 C CA . MET A 1 96 ? 15.193 3.047 9.276 1.00 88.44 96 MET A CA 1
ATOM 755 C C . MET A 1 96 ? 13.707 3.138 9.638 1.00 88.44 96 MET A C 1
ATOM 757 O O . MET A 1 96 ? 13.050 4.116 9.272 1.00 88.44 96 MET A O 1
ATOM 761 N N . ASP A 1 97 ? 13.201 2.129 10.345 1.00 89.81 97 ASP A N 1
ATOM 762 C CA . ASP A 1 97 ? 11.862 2.116 10.948 1.00 89.81 97 ASP A CA 1
ATOM 763 C C . ASP A 1 97 ? 10.714 2.301 9.922 1.00 89.81 97 ASP A C 1
ATOM 765 O O . ASP A 1 97 ? 9.707 2.977 10.168 1.00 89.81 97 ASP A O 1
ATOM 769 N N . ILE A 1 98 ? 10.863 1.706 8.730 1.00 94.31 98 ILE A N 1
ATOM 770 C CA . ILE A 1 98 ? 9.871 1.754 7.640 1.00 94.31 98 ILE A CA 1
ATOM 771 C C . ILE A 1 98 ? 8.525 1.164 8.080 1.00 94.31 98 ILE A C 1
ATOM 773 O O . ILE A 1 98 ? 7.464 1.679 7.713 1.00 94.31 98 ILE A O 1
ATOM 777 N N . GLU A 1 99 ? 8.554 0.107 8.881 1.00 94.06 99 GLU A N 1
ATOM 778 C CA . GLU A 1 99 ? 7.390 -0.548 9.460 1.00 94.06 99 GLU A CA 1
ATOM 779 C C . GLU A 1 99 ? 6.624 0.373 10.418 1.00 94.06 99 GLU A C 1
ATOM 781 O O . GLU A 1 99 ? 5.390 0.410 10.391 1.00 94.06 99 GLU A O 1
ATOM 786 N N . GLU A 1 100 ? 7.332 1.177 11.219 1.00 92.19 100 GLU A N 1
ATOM 787 C CA . GLU A 1 100 ? 6.725 2.149 12.131 1.00 92.19 100 GLU A CA 1
ATOM 788 C C . GLU A 1 100 ? 6.098 3.301 11.338 1.00 92.19 100 GLU A C 1
ATOM 790 O O . GLU A 1 100 ? 4.946 3.681 11.579 1.00 92.19 100 GLU A O 1
ATOM 795 N N . LEU A 1 101 ? 6.798 3.798 10.314 1.00 94.38 101 LEU A N 1
ATOM 796 C CA . LEU A 1 101 ? 6.266 4.813 9.408 1.00 94.38 101 LEU A CA 1
ATOM 797 C C . LEU A 1 101 ? 4.999 4.325 8.685 1.00 94.38 101 LEU A C 1
ATOM 799 O O . LEU A 1 101 ? 3.990 5.038 8.628 1.00 94.38 101 LEU A O 1
ATOM 803 N N . ALA A 1 102 ? 5.013 3.096 8.169 1.00 96.06 102 ALA A N 1
ATOM 804 C CA . ALA A 1 102 ? 3.857 2.490 7.518 1.00 96.06 102 ALA A CA 1
ATOM 805 C C . ALA A 1 102 ? 2.689 2.286 8.494 1.00 96.06 102 ALA A C 1
ATOM 807 O O . ALA A 1 102 ? 1.537 2.564 8.144 1.00 96.06 102 ALA A O 1
ATOM 808 N N . TYR A 1 103 ? 2.966 1.876 9.736 1.00 94.81 103 TYR A N 1
ATOM 809 C CA . TYR A 1 103 ? 1.960 1.806 10.794 1.00 94.81 103 TYR A CA 1
ATOM 810 C C . TYR A 1 103 ? 1.312 3.170 11.052 1.00 94.81 103 TYR A C 1
ATOM 812 O O . TYR A 1 103 ? 0.081 3.264 11.098 1.00 94.81 103 TYR A O 1
ATOM 820 N N . HIS A 1 104 ? 2.104 4.240 11.151 1.00 94.06 104 HIS A N 1
ATOM 821 C CA . HIS A 1 104 ? 1.578 5.593 11.312 1.00 94.06 104 HIS A CA 1
ATOM 822 C C . HIS A 1 104 ? 0.687 6.006 10.140 1.00 94.06 104 HIS A C 1
ATOM 824 O O . HIS A 1 104 ? -0.427 6.488 10.362 1.00 94.06 104 HIS A O 1
ATOM 830 N N . TYR A 1 105 ? 1.101 5.751 8.899 1.00 95.38 105 TYR A N 1
ATOM 831 C CA . TYR A 1 105 ? 0.269 6.042 7.730 1.00 95.38 105 TYR A CA 1
ATOM 832 C C . TYR A 1 105 ? -1.036 5.244 7.716 1.00 95.38 105 TYR A C 1
ATOM 834 O O . TYR A 1 105 ? -2.094 5.809 7.423 1.00 95.38 105 TYR A O 1
ATOM 842 N N . ALA A 1 106 ? -1.003 3.968 8.099 1.00 94.00 106 ALA A N 1
ATOM 843 C CA . ALA A 1 106 ? -2.204 3.148 8.210 1.00 94.00 106 ALA A CA 1
ATOM 844 C C . ALA A 1 106 ? -3.168 3.664 9.294 1.00 94.00 106 ALA A C 1
ATOM 846 O O . ALA A 1 106 ? -4.376 3.749 9.059 1.00 94.00 106 ALA A O 1
ATOM 847 N N . MET A 1 107 ? -2.645 4.057 10.458 1.00 91.31 107 MET A N 1
ATOM 848 C CA . MET A 1 107 ? -3.437 4.567 11.581 1.00 91.31 107 MET A CA 1
ATOM 849 C C . MET A 1 107 ? -4.029 5.957 11.325 1.00 91.31 107 MET A C 1
ATOM 851 O O . MET A 1 107 ? -5.159 6.231 11.738 1.00 91.31 107 MET A O 1
ATOM 855 N N . GLU A 1 108 ? -3.294 6.825 10.630 1.00 91.38 108 GLU A N 1
ATOM 856 C CA . GLU A 1 108 ? -3.747 8.165 10.243 1.00 91.38 108 GLU A CA 1
ATOM 857 C C . GLU A 1 108 ? -4.667 8.157 9.017 1.00 91.38 108 GLU A C 1
ATOM 859 O O . GLU A 1 108 ? -5.328 9.157 8.733 1.00 91.38 108 GLU A O 1
ATOM 864 N N . GLY A 1 109 ? -4.738 7.039 8.290 1.00 88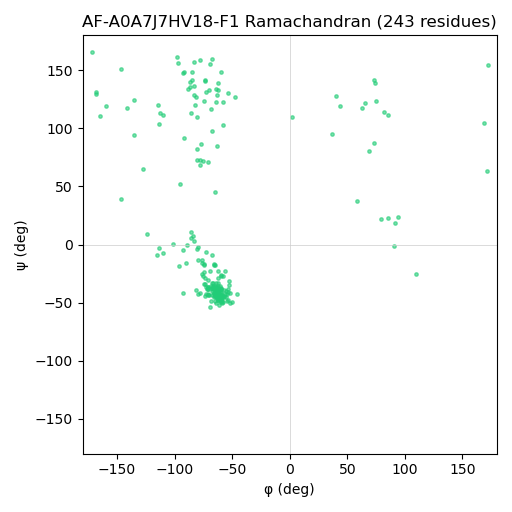.94 109 GLY A N 1
ATOM 865 C CA . GLY A 1 109 ? -5.532 6.942 7.071 1.00 88.94 109 GLY A CA 1
ATOM 866 C C . GLY A 1 109 ? -4.876 7.557 5.838 1.00 88.94 109 GLY A C 1
ATOM 867 O O . GLY A 1 109 ? -5.571 7.890 4.876 1.00 88.94 109 GLY A O 1
ATOM 868 N N . LYS A 1 110 ? -3.550 7.705 5.845 1.00 91.69 110 LYS A N 1
ATOM 869 C CA . LYS A 1 110 ? -2.737 8.159 4.710 1.00 91.69 110 LYS A CA 1
ATOM 870 C C . LYS A 1 110 ? -2.547 7.016 3.709 1.00 91.69 110 LYS A C 1
ATOM 872 O O . LYS A 1 110 ? -1.473 6.440 3.577 1.00 91.69 110 LYS A O 1
ATOM 877 N N . LEU A 1 111 ? -3.640 6.637 3.043 1.00 91.25 111 LEU A N 1
ATOM 878 C CA . LEU A 1 111 ? -3.697 5.440 2.193 1.00 91.25 111 LEU A CA 1
ATOM 879 C C . LEU A 1 111 ? -2.770 5.520 0.974 1.00 91.25 111 LEU A C 1
ATOM 881 O O . LEU A 1 111 ? -2.250 4.490 0.558 1.00 91.25 111 LEU A O 1
ATOM 885 N N . ILE A 1 112 ? -2.563 6.720 0.415 1.00 91.31 112 ILE A N 1
ATOM 886 C CA . ILE A 1 112 ? -1.677 6.934 -0.739 1.00 91.31 112 ILE A CA 1
ATOM 887 C C . ILE A 1 112 ? -0.222 6.708 -0.318 1.00 91.31 112 ILE A C 1
ATOM 889 O O . ILE A 1 112 ? 0.504 5.954 -0.953 1.00 91.31 112 ILE A O 1
ATOM 893 N N . GLU A 1 113 ? 0.201 7.311 0.788 1.00 93.69 113 GLU A N 1
ATOM 894 C CA . GLU A 1 113 ? 1.542 7.131 1.337 1.00 93.69 113 GLU A CA 1
ATOM 895 C C . GLU A 1 113 ? 1.792 5.682 1.769 1.00 93.69 113 GLU A C 1
ATOM 897 O O . GLU A 1 113 ? 2.846 5.129 1.459 1.00 93.69 113 GLU A O 1
ATOM 902 N N . LEU A 1 114 ? 0.798 5.035 2.387 1.00 95.88 114 LEU A N 1
ATOM 903 C CA . LEU A 1 114 ? 0.867 3.623 2.760 1.00 95.88 114 LEU A CA 1
ATOM 904 C C . LEU A 1 114 ? 1.091 2.712 1.546 1.00 95.88 114 LEU A C 1
ATOM 906 O O . LEU A 1 114 ? 1.979 1.866 1.576 1.00 95.88 114 LEU A O 1
ATOM 910 N N . VAL A 1 115 ? 0.304 2.861 0.476 1.00 95.06 115 VAL A N 1
ATOM 911 C CA . VAL A 1 115 ? 0.464 2.003 -0.710 1.00 95.06 115 VAL A CA 1
ATOM 912 C C . VAL A 1 115 ? 1.787 2.267 -1.429 1.00 95.06 115 VAL A C 1
ATOM 914 O O . VAL A 1 115 ? 2.378 1.336 -1.960 1.00 95.06 115 VAL A O 1
ATOM 917 N N . MET A 1 116 ? 2.278 3.512 -1.431 1.00 95.06 116 MET A N 1
ATOM 918 C CA . MET A 1 116 ? 3.564 3.836 -2.043 1.00 95.06 116 MET A CA 1
ATOM 919 C C . MET A 1 116 ? 4.687 3.137 -1.279 1.00 95.06 116 MET A C 1
ATOM 921 O O . MET A 1 116 ? 5.523 2.505 -1.914 1.00 95.06 116 MET A O 1
ATOM 925 N N . LEU A 1 117 ? 4.655 3.151 0.061 1.00 96.62 117 LEU A N 1
ATOM 926 C CA . LEU A 1 117 ? 5.580 2.364 0.885 1.00 96.62 117 LEU A CA 1
ATOM 927 C C . LEU A 1 117 ? 5.468 0.861 0.611 1.00 96.62 117 LEU A C 1
ATOM 929 O O . LEU A 1 117 ? 6.488 0.207 0.424 1.00 96.62 117 LEU A O 1
ATOM 933 N N . LEU A 1 118 ? 4.250 0.320 0.520 1.00 97.06 118 LEU A N 1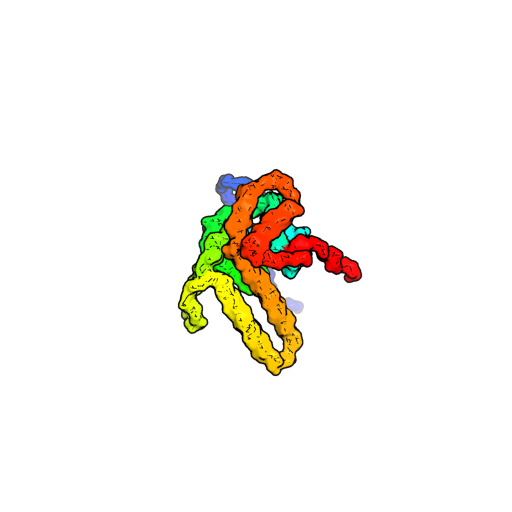
ATOM 934 C CA . LEU A 1 118 ? 4.031 -1.095 0.200 1.00 97.06 118 LEU A CA 1
ATOM 935 C C . LEU A 1 118 ? 4.561 -1.487 -1.187 1.00 97.06 118 LEU A C 1
ATOM 937 O O . LEU A 1 118 ? 4.941 -2.636 -1.375 1.00 97.06 118 LEU A O 1
ATOM 941 N N . ILE A 1 119 ? 4.601 -0.561 -2.148 1.00 95.12 119 ILE A N 1
ATOM 942 C CA . ILE A 1 119 ? 5.187 -0.798 -3.474 1.00 95.12 119 ILE A CA 1
ATOM 943 C C . ILE A 1 119 ? 6.713 -0.742 -3.434 1.00 95.12 119 ILE A C 1
ATOM 945 O O . ILE A 1 119 ? 7.365 -1.544 -4.095 1.00 95.12 119 ILE A O 1
ATOM 949 N N . VAL A 1 120 ? 7.292 0.218 -2.708 1.00 94.81 120 VAL A N 1
ATOM 950 C CA . VAL A 1 120 ? 8.735 0.493 -2.804 1.00 94.81 120 VAL A CA 1
ATOM 951 C C . VAL A 1 120 ? 9.584 -0.195 -1.737 1.00 94.81 120 VAL A C 1
ATOM 953 O O . VAL A 1 120 ? 10.792 -0.297 -1.925 1.00 94.81 120 VAL A O 1
ATOM 956 N N . ALA A 1 121 ? 8.975 -0.644 -0.641 1.00 95.75 121 ALA A N 1
ATOM 957 C CA . ALA A 1 121 ? 9.654 -1.210 0.524 1.00 95.75 121 ALA A CA 1
ATOM 958 C C . ALA A 1 121 ? 8.816 -2.314 1.186 1.00 95.75 121 ALA A C 1
ATOM 960 O O . ALA A 1 121 ? 8.716 -2.403 2.407 1.00 95.75 121 ALA A O 1
ATOM 961 N N . ARG A 1 122 ? 8.153 -3.145 0.372 1.00 96.31 122 ARG A N 1
ATOM 962 C CA . ARG A 1 122 ? 7.217 -4.176 0.841 1.00 96.31 122 ARG A CA 1
ATOM 963 C C . ARG A 1 122 ? 7.797 -5.048 1.953 1.00 96.31 122 ARG A C 1
ATOM 965 O O . ARG A 1 122 ? 7.116 -5.296 2.945 1.00 96.31 122 ARG A O 1
ATOM 972 N N . GLU A 1 123 ? 9.008 -5.554 1.740 1.00 94.75 123 GLU A N 1
ATOM 973 C CA . GLU A 1 123 ? 9.648 -6.499 2.655 1.00 94.75 123 GLU A CA 1
ATOM 974 C C . GLU A 1 123 ? 9.895 -5.867 4.023 1.00 94.75 123 GLU A C 1
ATOM 976 O O . GLU A 1 123 ? 9.634 -6.523 5.025 1.00 94.75 123 GLU A O 1
ATOM 981 N N . ASP A 1 124 ? 10.276 -4.586 4.056 1.00 94.81 124 ASP A N 1
ATOM 982 C CA . ASP A 1 124 ? 10.487 -3.819 5.285 1.00 94.81 124 ASP A CA 1
ATOM 983 C C . ASP A 1 124 ? 9.162 -3.423 5.953 1.00 94.81 124 ASP A C 1
ATOM 985 O O . ASP A 1 124 ? 9.064 -3.398 7.171 1.00 94.81 124 ASP A O 1
ATOM 989 N N . VAL A 1 125 ? 8.104 -3.151 5.181 1.00 95.56 125 VAL A N 1
ATOM 990 C CA . VAL A 1 125 ? 6.783 -2.789 5.730 1.00 95.56 125 VAL A CA 1
ATOM 991 C C . VAL A 1 125 ? 6.078 -3.981 6.381 1.00 95.56 125 VAL A C 1
ATOM 993 O O . VAL A 1 125 ? 5.382 -3.819 7.383 1.00 95.56 125 VAL A O 1
ATOM 996 N N . LEU A 1 126 ? 6.193 -5.174 5.792 1.00 94.44 126 LEU A N 1
ATOM 997 C CA . LEU A 1 126 ? 5.456 -6.364 6.232 1.00 94.44 126 LEU A CA 1
ATOM 998 C C . LEU A 1 126 ? 6.161 -7.137 7.358 1.00 94.44 126 LEU A C 1
ATOM 1000 O O . LEU A 1 126 ? 5.672 -8.195 7.768 1.00 94.44 126 LEU A O 1
ATOM 1004 N N . VAL A 1 127 ? 7.274 -6.620 7.886 1.00 92.69 127 VAL A N 1
ATOM 1005 C CA . VAL A 1 127 ? 7.911 -7.197 9.073 1.00 92.69 127 VAL A CA 1
ATOM 1006 C C . VAL A 1 127 ? 7.056 -6.972 10.330 1.00 92.69 127 VAL A C 1
ATOM 1008 O O . VAL A 1 127 ? 6.256 -6.034 10.412 1.00 92.69 127 VAL A O 1
ATOM 1011 N N . PRO A 1 128 ? 7.205 -7.827 11.351 1.00 89.44 128 PRO A N 1
ATOM 1012 C CA . PRO A 1 128 ? 6.606 -7.581 12.653 1.00 89.44 128 PRO A CA 1
ATOM 1013 C C . PRO A 1 128 ? 7.171 -6.325 13.335 1.00 89.44 128 PRO A C 1
ATOM 1015 O O . PRO A 1 128 ? 8.382 -6.169 13.459 1.00 89.44 128 PRO A O 1
ATOM 1018 N N . ILE A 1 129 ? 6.291 -5.484 13.873 1.00 86.06 129 ILE A N 1
ATOM 1019 C CA . ILE A 1 129 ? 6.642 -4.287 14.641 1.00 86.06 129 ILE A CA 1
ATOM 1020 C C . ILE A 1 129 ? 6.838 -4.663 16.106 1.00 86.06 129 ILE A C 1
ATOM 1022 O O . ILE A 1 129 ? 6.059 -5.431 16.682 1.00 86.06 129 ILE A O 1
ATOM 1026 N N . THR A 1 130 ? 7.847 -4.072 16.737 1.00 79.62 130 THR A N 1
ATOM 1027 C CA . THR A 1 130 ? 8.046 -4.126 18.187 1.00 79.62 130 THR A CA 1
ATOM 1028 C C . THR A 1 130 ? 7.778 -2.769 18.820 1.00 79.62 130 THR A C 1
ATOM 1030 O O . THR A 1 130 ? 8.567 -1.841 18.674 1.00 79.62 130 THR A O 1
ATOM 1033 N N . PHE A 1 131 ? 6.699 -2.659 19.595 1.00 67.25 131 PHE A N 1
ATOM 1034 C CA . PHE A 1 131 ? 6.463 -1.470 20.409 1.00 67.25 131 PHE A CA 1
ATOM 1035 C C . PHE A 1 131 ? 7.294 -1.556 21.691 1.00 67.25 131 PHE A C 1
ATOM 1037 O O . PHE A 1 131 ? 6.998 -2.345 22.589 1.00 67.25 131 PHE A O 1
ATOM 1044 N N . HIS A 1 132 ? 8.323 -0.719 21.821 1.00 58.38 132 HIS A N 1
ATOM 1045 C CA . HIS A 1 132 ? 9.010 -0.524 23.099 1.00 58.38 132 HIS A CA 1
ATOM 1046 C C . HIS A 1 132 ? 8.151 0.347 24.030 1.00 58.38 132 HIS A C 1
ATOM 1048 O O . HIS A 1 132 ? 8.436 1.517 24.276 1.00 58.38 132 HIS A O 1
ATOM 1054 N N . GLY A 1 133 ? 7.057 -0.214 24.545 1.00 51.62 133 GLY A N 1
ATOM 1055 C CA . GLY A 1 133 ? 6.194 0.473 25.502 1.00 51.62 133 GLY A CA 1
ATOM 1056 C C . GLY A 1 133 ? 6.896 0.680 26.848 1.00 51.62 133 GLY A C 1
ATOM 1057 O O . GLY A 1 133 ? 7.190 -0.284 27.550 1.00 51.62 133 GLY A O 1
ATOM 1058 N N . LYS A 1 134 ? 7.119 1.941 27.246 1.00 44.03 134 LYS A 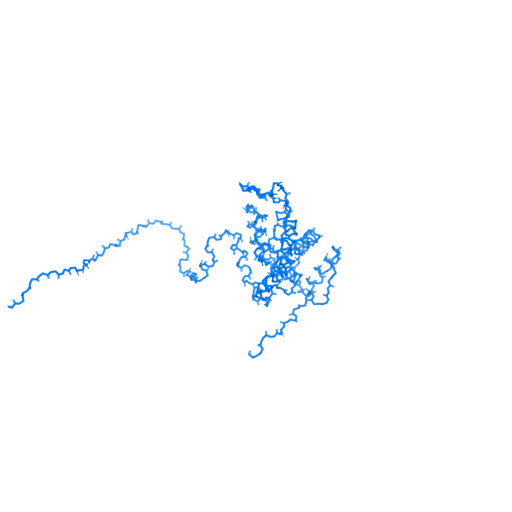N 1
ATOM 1059 C CA . LYS A 1 134 ? 7.371 2.315 28.656 1.00 44.03 134 LYS A CA 1
ATOM 1060 C C . LYS A 1 134 ? 6.097 2.316 29.504 1.00 44.03 134 LYS A C 1
ATOM 1062 O O . LYS A 1 134 ? 6.177 2.294 30.730 1.00 44.03 134 LYS A O 1
ATOM 1067 N N . ASP A 1 135 ? 4.940 2.270 28.856 1.00 44.34 135 ASP A N 1
ATOM 1068 C CA . ASP A 1 135 ? 3.649 2.411 29.505 1.00 44.34 135 ASP A CA 1
ATOM 1069 C C . ASP A 1 135 ? 2.952 1.058 29.392 1.00 44.34 135 ASP A C 1
ATOM 1071 O O . ASP A 1 135 ? 2.667 0.599 28.287 1.00 44.34 135 ASP A O 1
ATOM 1075 N N . GLY A 1 136 ? 2.755 0.380 30.526 1.00 43.38 136 GLY A N 1
ATOM 1076 C CA . GLY A 1 136 ? 2.293 -1.010 30.653 1.00 43.38 136 GLY A CA 1
ATOM 1077 C C . GLY A 1 136 ? 0.869 -1.306 30.155 1.00 43.38 136 GLY A C 1
ATOM 1078 O O . GLY A 1 136 ? 0.123 -2.005 30.831 1.00 43.38 136 GLY A O 1
ATOM 1079 N N . ALA A 1 137 ? 0.492 -0.801 28.979 1.00 47.91 137 ALA A N 1
ATOM 1080 C CA . ALA A 1 137 ? -0.783 -1.001 28.296 1.00 47.91 137 ALA A CA 1
ATOM 1081 C C . ALA A 1 137 ? -0.832 -2.280 27.430 1.00 47.91 137 ALA A C 1
ATOM 1083 O O . ALA A 1 137 ? -1.791 -2.491 26.695 1.00 47.91 137 ALA A O 1
ATOM 1084 N N . GLY A 1 138 ? 0.156 -3.174 27.553 1.00 45.62 138 GLY A N 1
ATOM 1085 C CA . GLY A 1 138 ? -0.037 -4.581 27.189 1.00 45.62 138 GLY A CA 1
ATOM 1086 C C . GLY A 1 138 ? 0.177 -4.969 25.723 1.00 45.62 138 GLY A C 1
ATOM 1087 O O . GLY A 1 138 ? -0.292 -6.031 25.331 1.00 45.62 138 GLY A O 1
ATOM 1088 N N . LEU A 1 139 ? 0.936 -4.205 24.935 1.00 49.25 139 LEU A N 1
ATOM 1089 C CA . LEU A 1 139 ? 1.529 -4.714 23.686 1.00 49.25 139 LEU A CA 1
ATOM 1090 C C . LEU A 1 139 ? 2.970 -5.189 23.933 1.00 49.25 139 LEU A C 1
ATOM 1092 O O . LEU A 1 139 ? 3.905 -4.775 23.258 1.00 49.25 139 LEU A O 1
ATOM 1096 N N . ASN A 1 140 ? 3.165 -6.051 24.936 1.00 46.66 140 ASN A N 1
ATOM 1097 C CA . ASN A 1 140 ? 4.422 -6.786 25.080 1.00 46.66 140 ASN A CA 1
ATOM 1098 C C . ASN A 1 140 ? 4.422 -7.926 24.053 1.00 46.66 140 ASN A C 1
ATOM 1100 O O . ASN A 1 140 ? 3.982 -9.035 24.350 1.00 46.66 140 ASN A O 1
ATOM 1104 N N . GLY A 1 141 ? 4.865 -7.638 22.831 1.00 63.00 141 GLY A N 1
ATOM 1105 C CA . GLY A 1 141 ? 4.943 -8.621 21.757 1.00 63.00 141 GLY A CA 1
ATOM 1106 C C . GLY A 1 141 ? 5.293 -7.996 20.412 1.00 63.00 141 GLY A C 1
ATOM 1107 O O . GLY A 1 141 ? 5.038 -6.819 20.174 1.00 63.00 141 GLY A O 1
ATOM 1108 N N . SER A 1 142 ? 5.892 -8.806 19.546 1.00 76.12 142 SER A N 1
ATOM 1109 C CA . SER A 1 142 ? 6.086 -8.490 18.135 1.00 76.12 142 SER A CA 1
ATOM 1110 C C . SER A 1 142 ? 4.801 -8.845 17.378 1.00 76.12 142 SER A C 1
ATOM 1112 O O . SER A 1 142 ? 4.270 -9.939 17.574 1.00 76.12 142 SER A O 1
ATOM 1114 N N . THR A 1 143 ? 4.258 -7.924 16.581 1.00 87.06 143 THR A N 1
ATOM 1115 C CA . THR A 1 143 ? 2.989 -8.111 15.850 1.00 87.06 143 THR A CA 1
ATOM 1116 C C . THR A 1 143 ? 3.025 -7.381 14.512 1.00 87.06 143 THR A C 1
ATOM 1118 O O . THR A 1 143 ? 3.725 -6.383 14.363 1.00 87.06 143 THR A O 1
ATOM 1121 N N . THR A 1 144 ? 2.294 -7.869 13.514 1.00 91.62 144 THR A N 1
ATOM 1122 C CA . THR A 1 144 ? 2.255 -7.225 12.189 1.00 91.62 144 THR A CA 1
ATOM 1123 C C . THR A 1 144 ? 1.347 -5.988 12.180 1.00 91.62 144 THR A C 1
ATOM 1125 O O . THR A 1 144 ? 0.409 -5.880 12.976 1.00 91.62 144 THR A O 1
ATOM 1128 N N . ILE A 1 145 ? 1.547 -5.070 11.221 1.00 92.81 145 ILE A N 1
ATOM 1129 C CA . ILE A 1 145 ? 0.622 -3.935 11.003 1.00 92.81 145 ILE A CA 1
ATOM 1130 C C . ILE A 1 145 ? -0.815 -4.444 10.812 1.00 92.81 145 ILE A C 1
ATOM 1132 O O . ILE A 1 145 ? -1.762 -3.872 11.356 1.00 92.81 145 ILE A O 1
ATOM 1136 N N . HIS A 1 146 ? -0.991 -5.546 10.077 1.00 92.12 146 HIS A N 1
ATOM 1137 C CA . HIS A 1 146 ? -2.303 -6.122 9.797 1.00 92.12 146 HIS A CA 1
ATOM 1138 C C . HIS A 1 146 ? -3.032 -6.559 11.081 1.00 92.12 146 HIS A C 1
ATOM 1140 O O . HIS A 1 146 ? -4.217 -6.267 11.261 1.00 92.12 146 HIS A O 1
ATOM 1146 N N . GLU A 1 147 ? -2.334 -7.222 12.003 1.00 91.44 147 GLU A N 1
ATOM 1147 C CA . GLU A 1 147 ? -2.878 -7.617 13.308 1.00 91.44 147 GLU A CA 1
ATOM 1148 C C . GLU A 1 147 ? -3.211 -6.407 14.187 1.00 91.44 147 GLU A C 1
ATOM 1150 O O . GLU A 1 147 ? -4.302 -6.347 14.763 1.00 91.44 147 GLU A O 1
ATOM 1155 N N . CYS A 1 148 ? -2.332 -5.402 14.226 1.00 91.06 148 CYS A N 1
ATOM 1156 C CA . CYS A 1 148 ? -2.592 -4.136 14.912 1.00 91.06 148 CYS A CA 1
ATOM 1157 C C . CYS A 1 148 ? -3.885 -3.477 14.425 1.00 91.06 148 CYS A C 1
ATOM 1159 O O . CYS A 1 148 ? -4.737 -3.099 15.235 1.00 91.06 148 CYS A O 1
ATOM 1161 N N . LEU A 1 149 ? -4.071 -3.376 13.107 1.00 91.44 149 LEU A N 1
ATOM 1162 C CA . LEU A 1 149 ? -5.274 -2.783 12.526 1.00 91.44 149 LEU A CA 1
ATOM 1163 C C . LEU A 1 149 ? -6.528 -3.609 12.820 1.00 91.44 149 LEU A C 1
ATOM 1165 O O . LEU A 1 149 ? -7.566 -3.021 13.117 1.00 91.44 149 LEU A O 1
ATOM 1169 N N . LYS A 1 150 ? -6.455 -4.947 12.805 1.00 91.19 150 LYS A N 1
ATOM 1170 C CA . LYS A 1 150 ? -7.582 -5.817 13.195 1.00 91.19 150 LYS A CA 1
ATOM 1171 C C . LYS A 1 150 ? -8.008 -5.560 14.639 1.00 91.19 150 LYS A C 1
ATOM 1173 O O . LYS A 1 150 ? -9.197 -5.372 14.902 1.00 91.19 150 LYS A O 1
ATOM 1178 N N . ASN A 1 151 ? -7.048 -5.486 15.559 1.00 90.50 151 ASN A N 1
ATOM 1179 C CA . ASN A 1 151 ? -7.314 -5.216 16.972 1.00 90.50 151 ASN A CA 1
ATOM 1180 C C . ASN A 1 151 ? -7.925 -3.822 17.173 1.00 90.50 151 ASN A C 1
ATOM 1182 O O . ASN A 1 151 ? -8.932 -3.675 17.871 1.00 90.50 151 ASN A O 1
ATOM 1186 N N . GLN A 1 152 ? -7.378 -2.808 16.499 1.00 89.25 152 GLN A N 1
ATOM 1187 C CA . GLN A 1 152 ? -7.925 -1.451 16.520 1.00 89.25 152 GLN A CA 1
ATOM 1188 C C . GLN A 1 152 ? -9.330 -1.385 15.914 1.00 89.25 152 GLN A C 1
ATOM 1190 O O . GLN A 1 152 ? -10.202 -0.693 16.436 1.00 89.25 152 GLN A O 1
ATOM 1195 N N . PHE A 1 153 ? -9.592 -2.138 14.848 1.00 89.12 153 PHE A N 1
ATOM 1196 C CA . PHE A 1 153 ? -10.901 -2.197 14.211 1.00 89.12 153 PHE A CA 1
ATOM 1197 C C . PHE A 1 153 ? -11.968 -2.799 15.138 1.00 89.12 153 PHE A C 1
ATOM 1199 O O . PHE A 1 153 ? -13.071 -2.259 15.238 1.00 89.12 153 PHE A O 1
ATOM 1206 N N . VAL A 1 154 ? -11.638 -3.878 15.857 1.00 89.81 154 VAL A N 1
ATOM 1207 C CA . VAL A 1 154 ? -12.520 -4.471 16.878 1.00 89.81 154 VAL A CA 1
ATOM 1208 C C . VAL A 1 154 ? -12.758 -3.490 18.028 1.00 89.81 154 VAL A C 1
ATOM 1210 O O . VAL A 1 154 ? -13.903 -3.299 18.438 1.00 89.81 154 VAL A O 1
ATOM 1213 N N . SER A 1 155 ? -11.705 -2.817 18.502 1.00 88.94 155 SER A N 1
ATOM 1214 C CA . SER A 1 155 ? -11.812 -1.780 19.535 1.00 88.94 155 SER A CA 1
ATOM 1215 C C . SER A 1 155 ? -12.768 -0.656 19.116 1.00 88.94 155 SER A C 1
ATOM 1217 O O . SER A 1 155 ? -13.671 -0.300 19.870 1.00 88.94 155 SER A O 1
ATOM 1219 N N . LEU A 1 156 ? -12.666 -0.179 17.869 1.00 87.44 156 LEU A N 1
ATOM 1220 C CA . LEU A 1 156 ? -13.561 0.844 17.316 1.00 87.44 156 LEU A CA 1
ATOM 1221 C C . LEU A 1 156 ? -15.026 0.402 17.252 1.00 87.44 156 LEU A C 1
ATOM 1223 O O . LEU A 1 156 ? -15.914 1.220 17.479 1.00 87.44 156 LEU A O 1
ATOM 1227 N N . ILE A 1 157 ? -15.295 -0.867 16.935 1.00 87.00 157 ILE A N 1
ATOM 1228 C CA . ILE A 1 157 ? -16.663 -1.409 16.954 1.00 87.00 157 ILE A CA 1
ATOM 1229 C C . ILE A 1 157 ? -17.205 -1.423 18.384 1.00 87.00 157 ILE A C 1
ATOM 1231 O O . ILE A 1 157 ? -18.337 -1.002 18.615 1.00 87.00 157 ILE A O 1
ATOM 1235 N N . ASN A 1 158 ? -16.402 -1.878 19.344 1.00 87.50 158 ASN A N 1
ATOM 1236 C CA . ASN A 1 158 ? -16.805 -1.926 20.747 1.00 87.50 158 ASN A CA 1
ATOM 1237 C C . ASN A 1 158 ? -17.063 -0.520 21.309 1.00 87.50 158 ASN A C 1
ATOM 1239 O O . ASN A 1 158 ? -18.032 -0.316 22.045 1.00 87.50 158 ASN A O 1
ATOM 1243 N N . GLU A 1 159 ? -16.237 0.457 20.929 1.00 85.50 159 GLU A N 1
ATOM 1244 C CA . GLU A 1 159 ? -16.423 1.863 21.283 1.00 85.50 159 GLU A CA 1
ATOM 1245 C C . GLU A 1 159 ? -17.718 2.423 20.674 1.00 85.50 159 GLU A C 1
ATOM 1247 O O . GLU A 1 159 ? -18.504 3.037 21.389 1.00 85.50 159 GLU A O 1
ATOM 1252 N N . GLU A 1 160 ? -18.006 2.145 19.396 1.00 83.31 160 GLU A N 1
ATOM 1253 C CA . GLU A 1 160 ? -19.248 2.564 18.726 1.00 83.31 160 GLU A CA 1
ATOM 1254 C C . GLU A 1 160 ? -20.500 1.969 19.394 1.00 83.31 160 GLU A C 1
ATOM 1256 O O . GLU A 1 160 ? -21.468 2.693 19.631 1.00 83.31 160 GLU A O 1
ATOM 1261 N N . ILE A 1 161 ? -20.478 0.675 19.739 1.00 83.00 161 ILE A N 1
ATOM 1262 C CA . ILE A 1 161 ? -21.578 0.002 20.452 1.00 83.00 161 ILE A CA 1
ATOM 1263 C C . ILE A 1 161 ? -21.791 0.643 21.827 1.00 83.00 161 ILE A C 1
ATOM 1265 O O . ILE A 1 161 ? -22.927 0.936 22.199 1.00 83.00 161 ILE A O 1
ATOM 1269 N N . SER A 1 162 ? -20.706 0.910 22.556 1.00 80.69 162 SER A N 1
ATOM 1270 C CA . SER A 1 162 ? -20.761 1.567 23.868 1.00 80.69 162 SER A CA 1
ATOM 1271 C C . SER A 1 162 ? -21.317 2.991 23.758 1.00 80.69 162 SER A C 1
ATOM 1273 O O . SER A 1 162 ? -22.093 3.428 24.606 1.00 80.69 162 SER A O 1
ATOM 1275 N N . PHE A 1 163 ? -20.988 3.697 22.672 1.00 73.25 163 PHE A N 1
ATOM 1276 C CA . PHE A 1 163 ? -21.468 5.047 22.387 1.00 73.25 163 PHE A CA 1
ATOM 1277 C C . PHE A 1 163 ? -22.939 5.087 21.933 1.00 73.25 163 PHE A C 1
ATOM 1279 O O . PHE A 1 163 ? -23.580 6.134 22.009 1.00 73.25 163 PHE A O 1
ATOM 1286 N N . MET A 1 164 ? -23.511 3.957 21.503 1.00 65.12 164 MET A N 1
ATOM 1287 C CA . MET A 1 164 ? -24.910 3.859 21.067 1.00 65.12 164 MET A CA 1
ATOM 1288 C C . MET A 1 164 ? -25.931 4.091 22.188 1.00 65.12 164 MET A C 1
ATOM 1290 O O . MET A 1 164 ? -27.074 4.446 21.904 1.00 65.12 164 MET A O 1
ATOM 1294 N N . GLY A 1 165 ? -25.505 3.999 23.452 1.00 62.66 165 GLY A N 1
ATOM 1295 C CA . GLY A 1 165 ? -26.302 4.411 24.611 1.00 62.66 165 GLY A CA 1
ATOM 1296 C C . GLY A 1 165 ? -26.408 5.931 24.810 1.00 62.66 165 GLY A C 1
ATOM 1297 O O . GLY A 1 165 ? -27.302 6.387 25.521 1.00 62.66 165 GLY A O 1
ATOM 1298 N N . GLU A 1 166 ? -25.545 6.733 24.175 1.00 64.75 166 GLU A N 1
ATOM 1299 C CA . GLU A 1 166 ? -25.468 8.187 24.354 1.00 64.75 166 GLU A CA 1
ATOM 1300 C C . GLU A 1 166 ? -25.877 8.920 23.061 1.00 64.75 166 GLU A C 1
ATOM 1302 O O . GLU A 1 166 ? -25.126 9.001 22.090 1.00 64.75 166 GLU A O 1
ATOM 1307 N N . VAL A 1 167 ? -27.091 9.479 23.022 1.00 56.62 167 VAL A N 1
ATOM 1308 C CA . VAL A 1 167 ? -27.702 10.113 21.834 1.00 56.62 167 VAL A CA 1
ATOM 1309 C C . VAL A 1 167 ? -26.916 11.356 21.364 1.00 56.62 167 VAL A C 1
ATOM 1311 O O . VAL A 1 167 ? -27.248 12.490 21.706 1.00 56.62 167 VAL A O 1
ATOM 1314 N N . LYS A 1 168 ? -25.861 11.174 20.555 1.00 60.16 168 LYS A N 1
ATOM 1315 C CA . LYS A 1 168 ? -25.143 12.254 19.845 1.00 60.16 168 LYS A CA 1
ATOM 1316 C C . LYS A 1 168 ? -24.868 11.868 18.388 1.00 60.16 168 LYS A C 1
ATOM 1318 O O . LYS A 1 168 ? -23.841 11.282 18.053 1.00 60.16 168 LYS A O 1
ATOM 1323 N N . HIS A 1 169 ? -25.774 12.284 17.504 1.00 59.69 169 HIS A N 1
ATOM 1324 C CA . HIS A 1 169 ? -25.812 11.947 16.073 1.00 59.69 169 HIS A CA 1
ATOM 1325 C C . HIS A 1 169 ? -24.532 12.301 15.274 1.00 59.69 169 HIS A C 1
ATOM 1327 O O . HIS A 1 169 ? -24.266 11.692 14.240 1.00 59.69 169 HIS A O 1
ATOM 1333 N N . GLY A 1 170 ? -23.714 13.254 15.744 1.00 62.03 170 GLY A N 1
ATOM 1334 C CA . GLY A 1 170 ? -22.487 13.685 15.055 1.00 62.03 170 GLY A CA 1
ATOM 1335 C C . GLY A 1 170 ? -21.320 12.689 15.128 1.00 62.03 170 GLY A C 1
ATOM 1336 O O . GLY A 1 170 ? -20.578 12.547 14.155 1.00 62.03 170 GLY A O 1
ATOM 1337 N N . LYS A 1 171 ? -21.179 11.948 16.238 1.00 66.81 171 LYS A N 1
ATOM 1338 C CA . LYS A 1 171 ? -20.034 11.043 16.469 1.00 66.81 171 LYS A CA 1
ATOM 1339 C C . LYS A 1 171 ? -20.095 9.760 15.631 1.00 66.81 171 LYS A C 1
ATOM 1341 O O . LYS A 1 171 ? -19.056 9.263 15.206 1.00 66.81 171 LYS A O 1
ATOM 1346 N N . PHE A 1 172 ? -21.291 9.283 15.284 1.00 70.31 172 PHE A N 1
ATOM 1347 C CA . PHE A 1 172 ? -21.467 8.107 14.417 1.00 70.31 172 PHE A CA 1
ATOM 1348 C C . PHE A 1 172 ? -20.866 8.288 13.023 1.00 70.31 172 PHE A C 1
ATOM 1350 O O . PHE A 1 172 ? -20.250 7.370 12.483 1.00 70.31 172 PHE A O 1
ATOM 1357 N N . SER A 1 173 ? -20.983 9.492 12.453 1.00 77.38 173 SER A N 1
ATOM 1358 C CA . SER A 1 173 ? -20.393 9.792 11.144 1.00 77.38 173 SER A CA 1
ATOM 1359 C C . SER A 1 173 ? -18.863 9.665 11.157 1.00 77.38 173 SER A C 1
ATOM 1361 O O . SER A 1 173 ? -18.266 9.223 10.174 1.00 77.38 173 SER A O 1
ATOM 1363 N N . GLN A 1 174 ? -18.226 9.985 12.288 1.00 82.19 174 GLN A N 1
ATOM 1364 C CA . GLN A 1 174 ? -16.781 9.883 12.472 1.00 82.19 174 GLN A CA 1
ATOM 1365 C C . GLN A 1 174 ? -16.331 8.424 12.622 1.00 82.19 174 GLN A C 1
ATOM 1367 O O . GLN A 1 174 ? -15.375 8.023 11.958 1.00 82.19 174 GLN A O 1
ATOM 1372 N N . PHE A 1 175 ? -17.048 7.612 13.411 1.00 83.06 175 PHE A N 1
ATOM 1373 C CA . PHE A 1 175 ? -16.790 6.168 13.508 1.00 83.06 175 PHE A CA 1
ATOM 1374 C C . PHE A 1 175 ? -16.926 5.481 12.152 1.00 83.06 175 PHE A C 1
ATOM 1376 O O . PHE A 1 175 ? -16.062 4.698 11.761 1.00 83.06 175 PHE A O 1
ATOM 1383 N N . HIS A 1 176 ? -17.968 5.816 11.389 1.00 82.06 176 HIS A N 1
ATOM 1384 C CA . HIS A 1 176 ? -18.164 5.266 10.054 1.00 82.06 176 HIS A CA 1
ATOM 1385 C C . HIS A 1 176 ? -16.992 5.596 9.115 1.00 82.06 176 HIS A C 1
ATOM 1387 O O . HIS A 1 176 ? -16.450 4.698 8.469 1.00 82.06 176 HIS A O 1
ATOM 1393 N N . LYS A 1 177 ? -16.553 6.863 9.070 1.00 84.56 177 LYS A N 1
ATOM 1394 C CA . LYS A 1 177 ? -15.390 7.281 8.266 1.00 84.56 177 LYS A CA 1
ATOM 1395 C C . LYS A 1 177 ? -14.116 6.548 8.687 1.00 84.56 177 LYS A C 1
ATOM 1397 O O . LYS A 1 177 ? -13.456 5.951 7.840 1.00 84.56 177 LYS A O 1
ATOM 1402 N N . LYS A 1 178 ? -13.811 6.518 9.990 1.00 87.31 178 LYS A N 1
ATOM 1403 C CA . LYS A 1 178 ? -12.615 5.849 10.526 1.00 87.31 178 LYS A CA 1
ATOM 1404 C C . LYS A 1 178 ? -12.609 4.352 10.204 1.00 87.31 178 LYS A C 1
ATOM 1406 O O . LYS A 1 178 ? -11.594 3.828 9.758 1.00 87.31 178 LYS A O 1
ATOM 1411 N N . ARG A 1 179 ? -13.757 3.675 10.329 1.00 87.19 179 ARG A N 1
ATOM 1412 C CA . ARG A 1 179 ? -13.906 2.260 9.949 1.00 87.19 179 ARG A CA 1
ATOM 1413 C C . ARG A 1 179 ? -13.688 2.024 8.460 1.00 87.19 179 ARG A C 1
ATOM 1415 O O . ARG A 1 179 ? -13.030 1.051 8.105 1.00 87.19 179 ARG A O 1
ATOM 1422 N N . LYS A 1 180 ? -14.236 2.882 7.594 1.00 87.50 180 LYS A N 1
ATOM 1423 C CA . LYS A 1 180 ? -14.052 2.767 6.139 1.00 87.50 180 LYS A CA 1
ATOM 1424 C C . LYS A 1 180 ? -12.569 2.864 5.775 1.00 87.50 180 LYS A C 1
ATOM 1426 O O . LYS A 1 180 ? -12.065 1.992 5.078 1.00 87.50 180 LYS A O 1
ATOM 1431 N N . VAL A 1 181 ? -11.872 3.868 6.303 1.00 88.94 181 VAL A N 1
ATOM 1432 C CA . VAL A 1 181 ? -10.437 4.080 6.060 1.00 88.94 181 VAL A CA 1
ATOM 1433 C C . VAL A 1 181 ? -9.596 2.919 6.592 1.00 88.94 181 VAL A C 1
ATOM 1435 O O . VAL A 1 181 ? -8.767 2.385 5.864 1.00 88.94 181 VAL A O 1
ATOM 1438 N N . MET A 1 182 ? -9.857 2.459 7.817 1.00 91.06 182 MET A N 1
ATOM 1439 C CA . MET A 1 182 ? -9.123 1.334 8.404 1.00 91.06 182 MET A CA 1
ATOM 1440 C C . MET A 1 182 ? -9.341 0.027 7.630 1.00 91.06 182 MET A C 1
ATOM 1442 O O . MET A 1 182 ? -8.398 -0.733 7.437 1.00 91.06 182 MET A O 1
ATOM 1446 N N . ARG A 1 183 ? -10.557 -0.220 7.120 1.00 90.31 183 ARG A N 1
ATOM 1447 C CA . ARG A 1 183 ? -10.821 -1.352 6.214 1.00 90.31 183 ARG A CA 1
ATOM 1448 C C . ARG A 1 183 ? -10.016 -1.261 4.924 1.00 90.31 183 ARG A C 1
ATOM 1450 O O . ARG A 1 183 ? -9.511 -2.282 4.477 1.00 90.31 183 ARG A O 1
ATOM 1457 N N . LEU A 1 184 ? -9.892 -0.070 4.341 1.00 90.94 184 LEU A N 1
ATOM 1458 C CA . LEU A 1 184 ? -9.077 0.130 3.142 1.00 90.94 184 LEU A CA 1
ATOM 1459 C C . LEU A 1 184 ? -7.587 -0.095 3.429 1.00 90.94 184 LEU A C 1
ATOM 1461 O O . LEU A 1 184 ? -6.931 -0.763 2.641 1.00 90.94 184 LEU A O 1
ATOM 1465 N N . ALA A 1 185 ? -7.070 0.386 4.563 1.00 93.69 185 ALA A N 1
ATOM 1466 C CA . ALA A 1 185 ? -5.686 0.132 4.970 1.00 93.69 185 ALA A CA 1
ATOM 1467 C C . ALA A 1 185 ? -5.410 -1.371 5.161 1.00 93.69 185 ALA A C 1
ATOM 1469 O O . ALA A 1 185 ? -4.429 -1.882 4.628 1.00 93.69 185 ALA A O 1
ATOM 1470 N N . MET A 1 186 ? -6.306 -2.091 5.851 1.00 93.81 186 MET A N 1
ATOM 1471 C CA . MET A 1 186 ? -6.206 -3.550 6.000 1.00 93.81 186 MET A CA 1
ATOM 1472 C C . MET A 1 186 ? -6.245 -4.266 4.647 1.00 93.81 186 MET A C 1
ATOM 1474 O O . MET A 1 186 ? -5.432 -5.151 4.414 1.00 93.81 186 MET A O 1
ATOM 1478 N N . LEU A 1 187 ? -7.145 -3.858 3.745 1.00 93.56 187 LEU A N 1
ATOM 1479 C CA . LEU A 1 187 ? -7.232 -4.433 2.402 1.00 93.56 187 LEU A CA 1
ATOM 1480 C C . LEU A 1 187 ? -5.946 -4.204 1.601 1.00 93.56 187 LEU A C 1
ATOM 1482 O O . LEU A 1 187 ? -5.478 -5.127 0.946 1.00 93.56 187 LEU A O 1
ATOM 1486 N N . LEU A 1 188 ? -5.368 -2.999 1.652 1.00 95.25 188 LEU A N 1
ATOM 1487 C CA . LEU A 1 188 ? -4.094 -2.710 0.991 1.00 95.25 188 LEU A CA 1
ATOM 1488 C C . LEU A 1 188 ? -2.993 -3.634 1.514 1.00 95.25 188 LEU A C 1
ATOM 1490 O O . LEU A 1 188 ? -2.317 -4.274 0.719 1.00 95.25 188 LEU A O 1
ATOM 1494 N N . ILE A 1 189 ? -2.855 -3.771 2.833 1.00 96.12 189 ILE A N 1
ATOM 1495 C CA . ILE A 1 189 ? -1.847 -4.661 3.423 1.00 96.12 189 ILE A CA 1
ATOM 1496 C C . ILE A 1 189 ? -2.082 -6.113 2.992 1.00 96.12 189 ILE A C 1
ATOM 1498 O O . ILE A 1 189 ? -1.151 -6.755 2.515 1.00 96.12 189 ILE A O 1
ATOM 1502 N N . GLU A 1 190 ? -3.322 -6.606 3.052 1.00 95.69 190 GLU A N 1
ATOM 1503 C CA . GLU A 1 190 ? -3.664 -7.969 2.624 1.00 95.69 190 GLU A CA 1
ATOM 1504 C C . GLU A 1 190 ? -3.326 -8.218 1.143 1.00 95.69 190 GLU A C 1
ATOM 1506 O O . GLU A 1 190 ? -2.846 -9.293 0.772 1.00 95.69 190 GLU A O 1
ATOM 1511 N N . VAL A 1 191 ? -3.547 -7.223 0.277 1.00 95.88 191 VAL A N 1
ATOM 1512 C CA . VAL A 1 191 ? -3.167 -7.309 -1.138 1.00 95.88 191 VAL A CA 1
ATOM 1513 C C . VAL A 1 191 ? -1.664 -7.495 -1.287 1.00 95.88 191 VAL A C 1
ATOM 1515 O O . VAL A 1 191 ? -1.245 -8.374 -2.035 1.00 95.88 191 VAL A O 1
ATOM 1518 N N . PHE A 1 192 ? -0.842 -6.734 -0.571 1.00 97.25 192 PHE A N 1
ATOM 1519 C CA . PHE A 1 192 ? 0.611 -6.872 -0.674 1.00 97.25 192 PHE A CA 1
ATOM 1520 C C . PHE A 1 192 ? 1.146 -8.114 0.052 1.00 97.25 192 PHE A C 1
ATOM 1522 O O . PHE A 1 192 ? 2.138 -8.689 -0.393 1.00 97.25 192 PHE A O 1
ATOM 1529 N N . GLU A 1 193 ? 0.471 -8.615 1.085 1.00 96.06 193 GLU A N 1
ATOM 1530 C CA . GLU A 1 193 ? 0.779 -9.923 1.676 1.00 96.06 193 GLU A CA 1
ATOM 1531 C C . GLU A 1 193 ? 0.598 -11.054 0.648 1.00 96.06 193 GLU A C 1
ATOM 1533 O O . GLU A 1 193 ? 1.472 -11.910 0.515 1.00 96.06 193 GLU A O 1
ATOM 1538 N N . ARG A 1 194 ? -0.504 -11.037 -0.117 1.00 96.38 194 ARG A N 1
ATOM 1539 C CA . ARG A 1 194 ? -0.903 -12.148 -1.006 1.00 96.38 194 ARG A CA 1
ATOM 1540 C C . ARG A 1 194 ? -0.405 -12.023 -2.445 1.00 96.38 194 ARG A C 1
ATOM 1542 O O . ARG A 1 194 ? 0.002 -13.014 -3.038 1.00 96.38 194 ARG A O 1
ATOM 1549 N N . ALA A 1 195 ? -0.469 -10.824 -3.013 1.00 96.75 195 ALA A N 1
ATOM 1550 C CA . ALA A 1 195 ? -0.157 -10.535 -4.413 1.00 96.75 195 ALA A CA 1
ATOM 1551 C C . ALA A 1 195 ? 1.141 -9.732 -4.588 1.00 96.75 195 ALA A C 1
ATOM 1553 O O . ALA A 1 195 ? 1.584 -9.550 -5.722 1.00 96.75 195 ALA A O 1
ATOM 1554 N N . GLY A 1 196 ? 1.760 -9.257 -3.501 1.00 95.31 196 GLY A N 1
ATOM 1555 C CA . GLY A 1 196 ? 2.868 -8.300 -3.562 1.00 95.31 196 GLY A CA 1
ATOM 1556 C C . GLY A 1 196 ? 4.040 -8.753 -4.431 1.00 95.31 196 GLY A C 1
ATOM 1557 O O . GLY A 1 196 ? 4.452 -7.990 -5.292 1.00 95.31 196 GLY A O 1
ATOM 1558 N N . ASN A 1 197 ? 4.482 -10.012 -4.311 1.00 95.88 197 ASN A N 1
ATOM 1559 C CA . ASN A 1 197 ? 5.553 -10.559 -5.161 1.00 95.88 197 ASN A CA 1
ATOM 1560 C C . ASN A 1 197 ? 5.216 -10.452 -6.660 1.00 95.88 197 ASN A C 1
ATOM 1562 O O . ASN A 1 197 ? 6.045 -10.044 -7.462 1.00 95.88 197 ASN A O 1
ATOM 1566 N N . SER A 1 198 ? 3.982 -10.795 -7.043 1.00 95.50 198 SER A N 1
ATOM 1567 C CA . SER A 1 198 ? 3.554 -10.759 -8.449 1.00 95.50 198 SER A CA 1
ATOM 1568 C C . SER A 1 198 ? 3.408 -9.333 -8.993 1.00 95.50 198 SER A C 1
ATOM 1570 O O . SER A 1 198 ? 3.605 -9.100 -10.188 1.00 95.50 198 SER A O 1
ATOM 1572 N N . ILE A 1 199 ? 3.047 -8.380 -8.126 1.00 94.44 199 ILE A N 1
ATOM 1573 C CA . ILE A 1 199 ? 2.962 -6.951 -8.452 1.00 94.44 199 ILE A CA 1
ATOM 1574 C C . ILE A 1 199 ? 4.371 -6.371 -8.606 1.00 94.44 199 ILE A C 1
ATOM 1576 O O . ILE A 1 199 ? 4.621 -5.625 -9.547 1.00 94.44 199 ILE A O 1
ATOM 1580 N N . GLU A 1 200 ? 5.293 -6.737 -7.721 1.00 92.88 200 GLU A N 1
ATOM 1581 C CA . GLU A 1 200 ? 6.695 -6.332 -7.799 1.00 92.88 200 GLU A CA 1
ATOM 1582 C C . GLU A 1 200 ? 7.363 -6.866 -9.070 1.00 92.88 200 GLU A C 1
ATOM 1584 O O . GLU A 1 200 ? 7.912 -6.083 -9.839 1.00 92.88 200 GLU A O 1
ATOM 1589 N N . GLU A 1 201 ? 7.192 -8.153 -9.380 1.00 92.44 201 GLU A N 1
ATOM 1590 C CA . GLU A 1 201 ? 7.680 -8.749 -10.630 1.00 92.44 201 GLU A CA 1
ATOM 1591 C C . GLU A 1 201 ? 7.121 -8.026 -11.867 1.00 92.44 201 GLU A C 1
ATOM 1593 O O . GLU A 1 201 ? 7.831 -7.793 -12.845 1.00 92.44 201 GLU A O 1
ATOM 1598 N N . TYR A 1 202 ? 5.847 -7.620 -11.831 1.00 91.50 202 TYR A N 1
ATOM 1599 C CA . TYR A 1 202 ? 5.262 -6.818 -12.905 1.00 91.50 202 TYR A CA 1
ATOM 1600 C C . TYR A 1 202 ? 5.966 -5.471 -13.074 1.00 91.50 202 TYR A C 1
ATOM 1602 O O . TYR A 1 202 ? 6.247 -5.084 -14.206 1.00 91.50 202 TYR A O 1
ATOM 1610 N N . LEU A 1 203 ? 6.247 -4.769 -11.973 1.00 89.31 203 LEU A N 1
ATOM 1611 C CA . LEU A 1 203 ? 6.935 -3.478 -11.992 1.00 89.31 203 LEU A CA 1
ATOM 1612 C C . LEU A 1 203 ? 8.374 -3.607 -12.510 1.00 89.31 203 LEU A C 1
ATOM 1614 O O . LEU A 1 203 ? 8.841 -2.726 -13.226 1.00 89.31 203 LEU A O 1
ATOM 1618 N N . GLU A 1 204 ? 9.066 -4.702 -12.191 1.00 86.81 204 GLU A N 1
ATOM 1619 C CA . GLU A 1 204 ? 10.438 -4.959 -12.650 1.00 86.81 204 GLU A CA 1
ATOM 1620 C C . GLU A 1 204 ? 10.518 -5.327 -14.136 1.00 86.81 204 GLU A C 1
ATOM 1622 O O . GLU A 1 204 ? 11.452 -4.922 -14.830 1.00 86.81 204 GLU A O 1
ATOM 1627 N N . LEU A 1 205 ? 9.537 -6.080 -14.640 1.00 84.56 205 LEU A N 1
ATOM 1628 C CA . LEU A 1 205 ? 9.472 -6.523 -16.038 1.00 84.56 205 LEU A CA 1
ATOM 1629 C C . LEU A 1 205 ? 8.745 -5.534 -16.958 1.00 84.56 205 LEU A C 1
ATOM 1631 O O . LEU A 1 205 ? 8.592 -5.796 -18.158 1.00 84.56 205 LEU A O 1
ATOM 1635 N N . GLN A 1 206 ? 8.259 -4.420 -16.413 1.00 77.12 206 GLN A N 1
ATOM 1636 C CA . GLN A 1 206 ? 7.422 -3.484 -17.141 1.00 77.12 206 GLN A CA 1
ATOM 1637 C C . GLN A 1 206 ? 8.172 -2.857 -18.320 1.00 77.12 206 GLN A C 1
ATOM 1639 O O . GLN A 1 206 ? 9.258 -2.297 -18.183 1.00 77.12 206 GLN A O 1
ATOM 1644 N N . GLN A 1 207 ? 7.556 -2.912 -19.500 1.00 69.69 207 GLN A N 1
ATOM 1645 C CA . GLN A 1 207 ? 8.062 -2.215 -20.678 1.00 69.69 207 GLN A CA 1
ATOM 1646 C C . GLN A 1 207 ? 7.578 -0.762 -20.682 1.00 69.69 207 GLN A C 1
ATOM 1648 O O . GLN A 1 207 ? 6.424 -0.471 -20.357 1.00 69.69 207 GLN A O 1
ATOM 1653 N N . LEU A 1 208 ? 8.454 0.149 -21.105 1.00 65.81 208 LEU A N 1
ATOM 1654 C CA . LEU A 1 208 ? 8.058 1.506 -21.473 1.00 65.81 208 LEU A CA 1
ATOM 1655 C C . LEU A 1 208 ? 7.087 1.400 -22.667 1.00 65.81 208 LEU A C 1
ATOM 1657 O O . LEU A 1 208 ? 7.388 0.672 -23.609 1.00 65.81 208 LEU A O 1
ATOM 1661 N N . ASP A 1 209 ? 5.952 2.110 -22.619 1.00 69.38 209 ASP A N 1
ATOM 1662 C CA . ASP A 1 209 ? 4.873 2.143 -23.641 1.00 69.38 209 ASP A CA 1
ATOM 1663 C C . ASP A 1 209 ? 3.710 1.127 -23.485 1.00 69.38 209 ASP A C 1
ATOM 1665 O O . ASP A 1 209 ? 2.924 0.878 -24.406 1.00 69.38 209 ASP A O 1
ATOM 1669 N N . VAL A 1 210 ? 3.518 0.552 -22.290 1.00 79.81 210 VAL A N 1
ATOM 1670 C CA . VAL A 1 210 ? 2.306 -0.234 -21.991 1.00 79.81 210 VAL A CA 1
ATOM 1671 C C . VAL A 1 210 ? 1.102 0.693 -21.785 1.00 79.81 210 VAL A C 1
ATOM 1673 O O . VAL A 1 210 ? 1.083 1.549 -20.907 1.00 79.81 210 VAL A O 1
ATOM 1676 N N . ARG A 1 211 ? 0.033 0.485 -22.565 1.00 84.12 211 ARG A N 1
ATOM 1677 C CA . ARG A 1 211 ? -1.230 1.229 -22.397 1.00 84.12 211 ARG A CA 1
ATOM 1678 C C . ARG A 1 211 ? -1.848 0.950 -21.025 1.00 84.12 211 ARG A C 1
ATOM 1680 O O . ARG A 1 211 ? -1.988 -0.208 -20.650 1.00 84.12 211 ARG A O 1
ATOM 1687 N N . ARG A 1 212 ? -2.388 1.978 -20.362 1.00 83.06 212 ARG A N 1
ATOM 1688 C CA . ARG A 1 212 ? -3.091 1.875 -19.064 1.00 83.06 212 ARG A CA 1
ATOM 1689 C C . ARG A 1 212 ? -4.110 0.727 -18.964 1.00 83.06 212 ARG A C 1
ATOM 1691 O O . ARG A 1 212 ? -4.115 -0.015 -17.993 1.00 83.06 212 ARG A O 1
ATOM 1698 N N . LYS A 1 213 ? -4.915 0.500 -20.010 1.00 83.75 213 LYS A N 1
ATOM 1699 C CA . LYS A 1 213 ? -5.879 -0.624 -20.059 1.00 83.75 213 LYS A CA 1
ATOM 1700 C C . LYS A 1 213 ? -5.232 -2.007 -19.946 1.00 83.75 213 LYS A C 1
ATOM 1702 O O . LYS A 1 213 ? -5.904 -2.970 -19.595 1.00 83.75 213 LYS A O 1
ATOM 1707 N N . GLN A 1 214 ? -3.972 -2.130 -20.346 1.00 88.50 214 GLN A N 1
ATOM 1708 C CA . GLN A 1 214 ? -3.209 -3.361 -20.202 1.00 88.50 214 GLN A CA 1
ATOM 1709 C C . GLN A 1 214 ? -2.693 -3.497 -18.765 1.00 88.50 214 GLN A C 1
ATOM 1711 O O . GLN A 1 214 ? -2.890 -4.554 -18.182 1.00 88.50 214 GLN A O 1
ATOM 1716 N N . VAL A 1 215 ? -2.192 -2.409 -18.163 1.00 88.81 215 VAL A N 1
ATOM 1717 C CA . VAL A 1 215 ? -1.844 -2.346 -16.728 1.00 88.81 215 VAL A CA 1
ATOM 1718 C C . VAL A 1 215 ? -3.021 -2.807 -15.865 1.00 88.81 215 VAL A C 1
ATOM 1720 O O . VAL A 1 215 ? -2.877 -3.700 -15.038 1.00 88.81 215 VAL A O 1
ATOM 1723 N N . GLU A 1 216 ? -4.214 -2.255 -16.107 1.00 89.12 216 GLU A N 1
ATOM 1724 C CA . GLU A 1 216 ? -5.448 -2.637 -15.408 1.00 89.12 216 GLU A CA 1
ATOM 1725 C C . GLU A 1 216 ? -5.710 -4.144 -15.482 1.00 89.12 216 GLU A C 1
ATOM 1727 O O . GLU A 1 216 ? -5.994 -4.766 -14.464 1.00 89.12 216 GLU A O 1
ATOM 1732 N N . LYS A 1 217 ? -5.597 -4.741 -16.675 1.00 90.06 217 LYS A N 1
ATOM 1733 C CA . LYS A 1 217 ? -5.828 -6.178 -16.881 1.00 90.06 217 LYS A CA 1
ATOM 1734 C C . LYS A 1 217 ? -4.776 -7.037 -16.195 1.00 90.06 217 LYS A C 1
ATOM 1736 O O . LYS A 1 217 ? -5.131 -8.040 -15.583 1.00 90.06 217 LYS A O 1
ATOM 1741 N N . ASP A 1 218 ? -3.511 -6.652 -16.297 1.00 92.62 218 ASP A N 1
ATOM 1742 C CA . ASP A 1 218 ? -2.388 -7.437 -15.788 1.00 92.62 218 ASP A CA 1
ATOM 1743 C C . ASP A 1 218 ? -2.344 -7.425 -14.258 1.00 92.62 218 ASP A C 1
ATOM 1745 O O . ASP A 1 218 ? -2.083 -8.459 -13.638 1.00 92.62 218 ASP A O 1
ATOM 1749 N N . ILE A 1 219 ? -2.655 -6.279 -13.647 1.00 92.56 219 ILE A N 1
ATOM 1750 C CA . ILE A 1 219 ? -2.822 -6.157 -12.197 1.00 92.56 219 ILE A CA 1
ATOM 1751 C C . ILE A 1 219 ? -4.104 -6.864 -11.745 1.00 92.56 219 ILE A C 1
ATOM 1753 O O . ILE A 1 219 ? -4.072 -7.604 -10.764 1.00 92.56 219 ILE A O 1
ATOM 1757 N N . ALA A 1 220 ? -5.223 -6.717 -12.464 1.00 91.69 220 ALA A N 1
ATOM 1758 C CA . ALA A 1 220 ? -6.464 -7.418 -12.131 1.00 91.69 220 ALA A CA 1
ATOM 1759 C C . ALA A 1 220 ? -6.288 -8.941 -12.129 1.00 91.69 220 ALA A C 1
ATOM 1761 O O . ALA A 1 220 ? -6.764 -9.607 -11.212 1.00 91.69 220 ALA A O 1
ATOM 1762 N N . LEU A 1 221 ? -5.582 -9.484 -13.125 1.00 93.19 221 LEU A N 1
ATOM 1763 C CA . LEU A 1 221 ? -5.277 -10.909 -13.211 1.00 93.19 221 LEU A CA 1
ATOM 1764 C C . LEU A 1 221 ? -4.514 -11.385 -11.970 1.00 93.19 221 LEU A C 1
ATOM 1766 O O . LEU A 1 221 ? -4.950 -12.333 -11.326 1.00 93.19 221 LEU A O 1
ATOM 1770 N N . ARG A 1 222 ? -3.453 -10.673 -11.578 1.00 94.94 222 ARG A N 1
ATOM 1771 C CA . ARG A 1 222 ? -2.651 -10.988 -10.382 1.00 94.94 222 ARG A CA 1
ATOM 1772 C C . ARG A 1 222 ? -3.470 -10.963 -9.098 1.00 94.94 222 ARG A C 1
ATOM 1774 O O . ARG A 1 222 ? -3.323 -11.830 -8.243 1.00 94.94 222 ARG A O 1
ATOM 1781 N N . LEU A 1 223 ? -4.369 -9.989 -8.965 1.00 94.12 223 LEU A N 1
ATOM 1782 C CA . LEU A 1 223 ? -5.273 -9.905 -7.819 1.00 94.12 223 LEU A CA 1
ATOM 1783 C C . LEU A 1 223 ? -6.258 -11.084 -7.795 1.00 94.12 223 LEU A C 1
ATOM 1785 O O . LEU A 1 223 ? -6.491 -11.670 -6.739 1.00 94.12 223 LEU A O 1
ATOM 1789 N N . VAL A 1 224 ? -6.809 -11.477 -8.944 1.00 93.88 224 VAL A N 1
ATOM 1790 C CA . VAL A 1 224 ? -7.694 -12.648 -9.044 1.00 93.88 224 VAL A CA 1
ATOM 1791 C C . VAL A 1 224 ? -6.942 -13.940 -8.718 1.00 93.88 224 VAL A C 1
ATOM 1793 O O . VAL A 1 224 ? -7.447 -14.751 -7.944 1.00 93.88 224 VAL A O 1
ATOM 1796 N N . GLU A 1 225 ? -5.726 -14.115 -9.236 1.00 95.38 225 GLU A N 1
ATOM 1797 C CA . GLU A 1 225 ? -4.854 -15.261 -8.937 1.00 95.38 225 GLU A CA 1
ATOM 1798 C C . GLU A 1 225 ? -4.476 -15.325 -7.453 1.00 95.38 225 GLU A C 1
ATOM 1800 O O . GLU A 1 225 ? -4.452 -16.403 -6.861 1.00 95.38 225 GLU A O 1
ATOM 1805 N N . ALA A 1 226 ? -4.285 -14.169 -6.814 1.00 94.88 226 ALA A N 1
ATOM 1806 C CA . ALA A 1 226 ? -4.089 -14.065 -5.374 1.00 94.88 226 ALA A CA 1
ATOM 1807 C C . ALA A 1 226 ? -5.373 -14.316 -4.563 1.00 94.88 226 ALA A C 1
ATOM 1809 O O . ALA A 1 226 ? -5.299 -14.404 -3.337 1.00 94.88 226 ALA A O 1
ATOM 1810 N N . GLY A 1 227 ? -6.537 -14.460 -5.211 1.00 93.50 227 GLY A N 1
ATOM 1811 C CA . GLY A 1 227 ? -7.827 -14.822 -4.620 1.00 93.50 227 GLY A CA 1
ATOM 1812 C C . GLY A 1 227 ? -8.732 -13.644 -4.241 1.00 93.50 227 GLY A C 1
ATOM 1813 O O . GLY A 1 227 ? -9.574 -13.798 -3.352 1.00 93.50 227 GLY A O 1
ATOM 1814 N N . PHE A 1 228 ? -8.563 -12.476 -4.867 1.00 90.75 228 PHE A N 1
ATOM 1815 C CA . PHE A 1 228 ? -9.468 -11.333 -4.716 1.00 90.75 228 PHE A CA 1
ATOM 1816 C C . PHE A 1 228 ? -10.624 -11.392 -5.724 1.00 90.75 228 PHE A C 1
ATOM 1818 O O . PHE A 1 228 ? -10.431 -11.596 -6.920 1.00 90.75 228 PHE A O 1
ATOM 1825 N N . ASN A 1 229 ? -11.846 -11.157 -5.242 1.00 85.44 229 ASN A N 1
ATOM 1826 C CA . ASN A 1 229 ? -13.043 -11.089 -6.082 1.00 85.44 229 ASN A CA 1
ATOM 1827 C C . ASN A 1 229 ? -13.307 -9.642 -6.517 1.00 85.44 229 ASN A C 1
ATOM 1829 O O . ASN A 1 229 ? -13.997 -8.904 -5.812 1.00 85.44 229 ASN A O 1
ATOM 1833 N N . LEU A 1 230 ? -12.764 -9.252 -7.670 1.00 81.25 230 LEU A N 1
ATOM 1834 C CA . LEU A 1 230 ? -12.959 -7.920 -8.249 1.00 81.25 230 LEU A CA 1
ATOM 1835 C C . LEU A 1 230 ? -14.380 -7.763 -8.811 1.00 81.25 230 LEU A C 1
ATOM 1837 O O . LEU A 1 230 ? -14.863 -8.612 -9.565 1.00 81.25 230 LEU A O 1
ATOM 1841 N N . LYS A 1 231 ? -15.055 -6.666 -8.470 1.00 77.44 231 LYS A N 1
ATOM 1842 C CA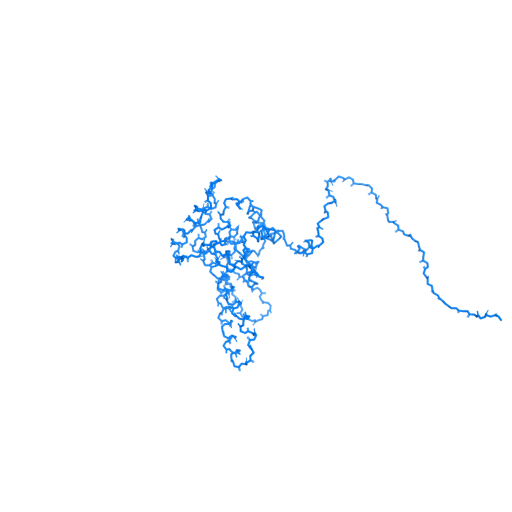 . LYS A 1 231 ? -16.362 -6.285 -9.021 1.00 77.44 231 LYS A CA 1
ATOM 1843 C C . LYS A 1 231 ? -16.204 -5.274 -10.154 1.00 77.44 231 LYS A C 1
ATOM 1845 O O . LYS A 1 231 ? -15.241 -4.511 -10.210 1.00 77.44 231 LYS A O 1
ATOM 1850 N N . ALA A 1 232 ? -17.198 -5.223 -11.041 1.00 62.78 232 ALA A N 1
ATOM 1851 C CA . ALA A 1 232 ? -17.317 -4.127 -12.000 1.00 62.78 232 ALA A CA 1
ATOM 1852 C C . ALA A 1 232 ? -17.418 -2.796 -11.230 1.00 62.78 232 ALA A C 1
ATOM 1854 O O . ALA A 1 232 ? -18.295 -2.653 -10.379 1.00 62.78 232 ALA A O 1
ATOM 1855 N N . GLY A 1 233 ? -16.501 -1.862 -11.493 1.00 64.75 233 GLY A N 1
ATOM 1856 C CA . GLY A 1 233 ? -16.380 -0.603 -10.748 1.00 64.75 233 GLY A CA 1
ATOM 1857 C C . GLY A 1 233 ? -15.142 -0.510 -9.852 1.00 64.75 233 GLY A C 1
ATOM 1858 O O . GLY A 1 233 ? -14.634 0.587 -9.654 1.00 64.75 233 GLY A O 1
ATOM 1859 N N . ASP A 1 234 ? -14.582 -1.637 -9.391 1.00 68.06 234 ASP A N 1
ATOM 1860 C CA . ASP A 1 234 ? -13.387 -1.629 -8.526 1.00 68.06 234 ASP A CA 1
ATOM 1861 C C . ASP A 1 234 ? -12.139 -1.088 -9.250 1.00 68.06 234 ASP A C 1
ATOM 1863 O O . ASP A 1 234 ? -11.162 -0.696 -8.613 1.00 68.06 234 ASP A O 1
ATOM 1867 N N . LEU A 1 235 ? -12.183 -1.041 -10.582 1.00 63.34 235 LEU A N 1
ATOM 1868 C CA . LEU A 1 235 ? -11.144 -0.508 -11.464 1.00 63.34 235 LEU A CA 1
ATOM 1869 C C . LEU A 1 235 ? -11.678 0.599 -12.392 1.00 63.34 235 LEU A C 1
ATOM 1871 O O . LEU A 1 235 ? -10.993 0.983 -13.335 1.00 63.34 235 LEU A O 1
ATOM 1875 N N . ASP A 1 236 ? -12.913 1.070 -12.185 1.00 55.38 236 ASP A N 1
ATOM 1876 C CA . ASP A 1 236 ? -13.536 2.053 -13.076 1.00 55.38 236 ASP A CA 1
ATOM 1877 C C . ASP A 1 236 ? -13.171 3.490 -12.668 1.00 55.38 236 ASP A C 1
ATOM 1879 O O . ASP A 1 236 ? -13.218 3.868 -11.498 1.00 55.38 236 ASP A O 1
ATOM 1883 N N . PHE A 1 237 ? -12.824 4.299 -13.668 1.00 49.62 237 PHE A N 1
ATOM 1884 C CA . PHE A 1 237 ? -12.475 5.719 -13.557 1.00 49.62 237 PHE A CA 1
ATOM 1885 C C . PHE A 1 237 ? -13.685 6.638 -13.769 1.00 49.62 237 PHE A C 1
ATOM 1887 O O . PHE A 1 237 ? -13.577 7.862 -13.648 1.00 49.62 237 PHE A O 1
ATOM 1894 N N . SER A 1 238 ? -14.843 6.076 -14.118 1.00 40.06 238 SER A N 1
ATOM 1895 C CA . SER A 1 238 ? -16.071 6.824 -14.358 1.00 40.06 238 SER A CA 1
ATOM 1896 C C . SER A 1 238 ? -16.784 7.190 -13.052 1.00 40.06 238 SER A C 1
ATOM 1898 O O . SER A 1 238 ? -17.868 6.698 -12.752 1.00 40.06 238 SER A O 1
ATOM 1900 N N . SER A 1 239 ? -16.230 8.144 -12.307 1.00 39.31 239 SER A N 1
ATOM 1901 C CA . SER A 1 239 ? -17.063 9.059 -11.520 1.00 39.31 239 SER A CA 1
ATOM 1902 C C . SER A 1 239 ? -16.686 10.504 -11.845 1.00 39.31 239 SER A C 1
ATOM 1904 O O . SER A 1 239 ? -16.210 11.263 -11.002 1.00 39.31 239 SER A O 1
ATOM 1906 N N . ARG A 1 240 ? -16.923 10.914 -13.094 1.00 39.47 240 ARG A N 1
ATOM 1907 C CA . ARG A 1 240 ? -17.308 12.308 -13.329 1.00 39.47 240 ARG A CA 1
ATOM 1908 C C . ARG A 1 240 ? -18.775 12.437 -12.952 1.00 39.47 240 ARG A C 1
ATOM 1910 O O . ARG A 1 240 ? -19.610 12.541 -13.833 1.00 39.47 240 ARG A O 1
ATOM 1917 N N . ASP A 1 241 ? -19.064 12.411 -11.661 1.00 36.16 241 ASP A N 1
ATOM 1918 C CA . ASP A 1 241 ? -20.350 12.870 -11.164 1.00 36.16 241 ASP A CA 1
ATOM 1919 C C . ASP A 1 241 ? -20.128 13.754 -9.938 1.00 36.16 241 ASP A C 1
ATOM 1921 O O . ASP A 1 241 ? -19.510 13.349 -8.953 1.00 36.16 241 ASP A O 1
ATOM 1925 N N . CYS A 1 242 ? -20.679 14.966 -10.072 1.00 35.34 242 CYS A N 1
ATOM 1926 C CA . CYS A 1 242 ? -20.692 16.130 -9.179 1.00 35.34 242 CYS A CA 1
ATOM 1927 C C . CYS A 1 242 ? -19.410 16.995 -9.249 1.00 35.34 242 CYS A C 1
ATOM 1929 O O . CYS A 1 242 ? -18.334 16.561 -8.862 1.00 35.34 242 CYS A O 1
ATOM 1931 N N . ILE A 1 243 ? -19.441 18.253 -9.716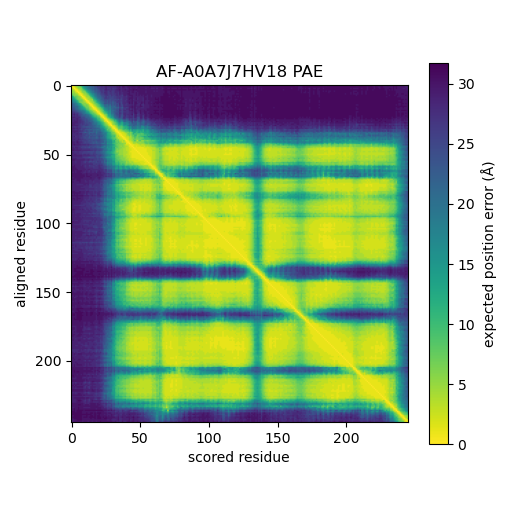 1.00 34.28 243 ILE A N 1
ATOM 1932 C CA . ILE A 1 243 ? -20.485 19.270 -9.506 1.00 34.28 243 ILE A CA 1
ATOM 1933 C C . ILE A 1 243 ? -20.722 20.108 -10.777 1.00 34.28 243 ILE A C 1
ATOM 1935 O O . ILE A 1 243 ? -19.852 20.846 -11.236 1.00 34.28 243 ILE A O 1
ATOM 1939 N N . GLY A 1 244 ? -21.945 20.014 -11.302 1.00 33.81 244 GLY A N 1
ATOM 1940 C CA . GLY A 1 244 ? -22.701 21.192 -11.708 1.00 33.81 244 GLY A CA 1
ATOM 1941 C C . GLY A 1 244 ? -23.584 21.628 -10.532 1.00 33.81 244 GLY A C 1
ATOM 1942 O O . GLY A 1 244 ? -24.064 20.762 -9.798 1.00 33.81 244 GLY A O 1
ATOM 1943 N N . MET A 1 245 ? -23.792 22.947 -10.440 1.00 30.09 245 MET A N 1
ATOM 1944 C CA . MET A 1 245 ? -24.424 23.771 -9.387 1.00 30.09 245 ME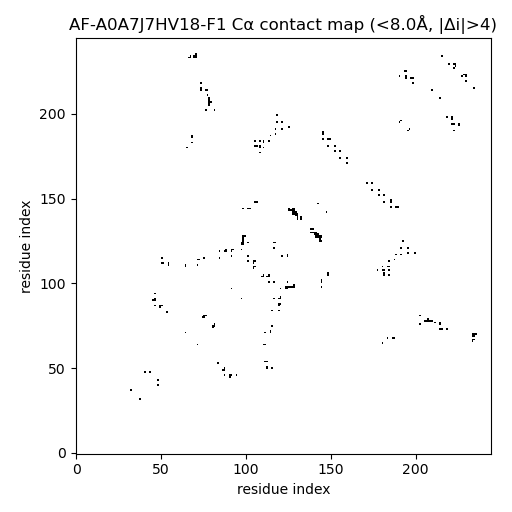T A CA 1
ATOM 1945 C C . MET A 1 245 ? -23.486 24.317 -8.313 1.00 30.09 245 MET A C 1
ATOM 1947 O O . MET A 1 245 ? -23.118 23.576 -7.380 1.00 30.09 245 MET A O 1
#

Solvent-accessible surface area (backbone atoms only — not comparable to full-atom values): 15167 Å² total; per-residue (Å²): 134,85,86,83,84,88,81,90,85,80,88,80,84,87,83,84,84,87,85,80,87,81,83,90,76,95,69,78,80,80,71,75,66,55,67,69,59,50,63,77,52,65,88,56,51,74,41,58,45,45,44,54,54,50,50,56,63,47,52,81,77,46,96,55,82,86,72,31,69,60,38,55,52,42,59,60,61,31,59,86,35,53,69,66,46,48,58,42,27,56,39,45,75,75,50,76,65,52,32,58,53,40,42,51,24,43,75,73,53,38,56,70,56,32,50,50,44,52,71,49,36,39,76,57,41,71,39,64,43,72,61,86,68,90,61,93,80,73,60,87,56,74,45,36,58,63,57,54,50,52,54,50,52,53,49,52,51,54,50,52,60,64,45,69,78,54,98,53,82,72,58,57,60,53,53,53,52,52,50,54,42,44,51,46,40,46,50,51,52,51,45,49,74,60,29,31,70,64,53,50,53,47,66,72,69,56,57,87,88,65,56,65,75,54,42,48,51,57,51,49,49,45,39,42,75,52,69,47,88,83,54,96,60,45,74,58,82,86,71,92,68,86,81,85,132

Nearest PDB structures (foldseek):
  9az4-assembly1_G  TM=2.790E-01  e=2.281E+00  Homo sapiens
  4cqi-assembly1_A  TM=3.494E-01  e=6.781E+00  Leishmania major
  4hi0-assembly1_C  TM=1.275E-01  e=1.561E+00  Helicobacter pylori 26695
  8jd2-assembly1_2  TM=1.529E-01  e=2.507E+00  Homo sapiens

pLDDT: mean 75.45, std 20.83, range [30.09, 97.25]

Organism: Camellia sinensis (NCBI:txid4442)